Protein AF-A0A0A1P7A8-F1 (afdb_monomer)

Organism: Rhizopus microsporus (NCBI:txid58291)

pLDDT: mean 71.18, std 18.71, range [35.44, 96.12]

Structure (mmCIF, N/CA/C/O backbone):
data_AF-A0A0A1P7A8-F1
#
_entry.id   AF-A0A0A1P7A8-F1
#
loop_
_atom_site.group_PDB
_atom_site.id
_atom_site.type_symbol
_atom_site.label_atom_id
_atom_site.label_alt_id
_atom_site.label_comp_id
_atom_site.label_asym_id
_atom_site.label_entity_id
_atom_site.label_seq_id
_atom_site.pdbx_PDB_ins_code
_atom_site.Cartn_x
_atom_site.Cartn_y
_atom_site.Cartn_z
_atom_site.occupancy
_atom_site.B_iso_or_equiv
_atom_site.auth_seq_id
_atom_site.auth_comp_id
_atom_site.auth_asym_id
_atom_site.auth_atom_id
_atom_site.pdbx_PDB_model_num
ATOM 1 N N . MET A 1 1 ? 46.315 34.589 15.090 1.00 35.44 1 MET A N 1
ATOM 2 C CA . MET A 1 1 ? 47.613 33.893 14.962 1.00 35.44 1 MET A CA 1
ATOM 3 C C . MET A 1 1 ? 47.350 32.475 14.500 1.00 35.44 1 MET A C 1
ATOM 5 O O . MET A 1 1 ? 46.400 31.863 14.969 1.00 35.44 1 MET A O 1
ATOM 9 N N . ALA A 1 2 ? 48.149 32.030 13.535 1.00 41.84 2 ALA A N 1
ATOM 10 C CA . ALA A 1 2 ? 48.139 30.698 12.949 1.00 41.84 2 ALA A CA 1
ATOM 11 C C . ALA A 1 2 ? 48.573 29.611 13.948 1.00 41.84 2 ALA A C 1
ATOM 13 O O . ALA A 1 2 ? 49.284 29.902 14.908 1.00 41.84 2 ALA A O 1
ATOM 14 N N . GLY A 1 3 ? 48.206 28.361 13.664 1.00 35.62 3 GLY A N 1
ATOM 15 C CA . GLY A 1 3 ? 48.696 27.188 14.388 1.00 35.62 3 GLY A CA 1
ATOM 16 C C . GLY A 1 3 ? 48.198 25.886 13.768 1.00 35.62 3 GLY A C 1
ATOM 17 O O . GLY A 1 3 ? 47.098 25.445 14.057 1.00 35.62 3 GLY A O 1
ATOM 18 N N . TYR A 1 4 ? 49.007 25.330 12.874 1.00 39.59 4 TYR A N 1
ATOM 19 C CA . TYR A 1 4 ? 48.771 24.188 11.991 1.00 39.59 4 TYR A CA 1
ATOM 20 C C . TYR A 1 4 ? 48.511 22.818 12.662 1.00 39.59 4 TYR A C 1
ATOM 22 O O . TYR A 1 4 ? 49.085 22.497 13.696 1.00 39.59 4 TYR A O 1
ATOM 30 N N . LEU A 1 5 ? 47.709 22.012 11.945 1.00 47.06 5 LEU A N 1
ATOM 31 C CA . LEU A 1 5 ? 47.769 20.560 11.675 1.00 47.06 5 LEU A CA 1
ATOM 32 C C . LEU A 1 5 ? 48.490 19.618 12.664 1.00 47.06 5 LEU A C 1
ATOM 34 O O . LEU A 1 5 ? 49.709 19.667 12.818 1.00 47.06 5 LEU A O 1
ATOM 38 N N . ARG A 1 6 ? 47.770 18.569 13.096 1.00 38.88 6 ARG A N 1
ATOM 39 C CA . ARG A 1 6 ? 48.334 17.213 13.198 1.00 38.88 6 ARG A CA 1
ATOM 40 C C . ARG A 1 6 ? 47.309 16.136 12.851 1.00 38.88 6 ARG A C 1
ATOM 42 O O . ARG A 1 6 ? 46.220 16.068 13.406 1.00 38.88 6 ARG A O 1
ATOM 49 N N . THR A 1 7 ? 47.725 15.325 11.894 1.00 49.09 7 THR A N 1
ATOM 50 C CA . THR A 1 7 ? 47.132 14.113 11.341 1.00 49.09 7 THR A CA 1
ATOM 51 C C . THR A 1 7 ? 47.161 12.950 12.327 1.00 49.09 7 THR A C 1
ATOM 53 O O . THR A 1 7 ? 48.193 12.718 12.954 1.00 49.09 7 THR A O 1
ATOM 56 N N . THR A 1 8 ? 46.109 12.133 12.326 1.00 43.69 8 THR A N 1
ATOM 57 C CA . THR A 1 8 ? 46.232 10.687 12.557 1.00 43.69 8 THR A CA 1
ATOM 58 C C . THR A 1 8 ? 45.299 9.954 11.601 1.00 43.69 8 THR A C 1
ATOM 60 O O . THR A 1 8 ? 44.089 9.889 11.814 1.00 43.69 8 THR A O 1
ATOM 63 N N . GLU A 1 9 ? 45.887 9.431 10.528 1.00 38.66 9 GLU A N 1
ATOM 64 C CA . GLU A 1 9 ? 45.383 8.252 9.834 1.00 38.66 9 GLU A CA 1
ATOM 65 C C . GLU A 1 9 ? 45.317 7.076 10.814 1.00 38.66 9 GLU A C 1
ATOM 67 O O . GLU A 1 9 ? 46.275 6.833 11.546 1.00 38.66 9 GLU A O 1
ATOM 72 N N . SER A 1 10 ? 44.223 6.316 10.767 1.00 42.94 10 SER A N 1
ATOM 73 C CA . SER A 1 10 ? 44.173 4.936 11.251 1.00 42.94 10 SER A CA 1
ATOM 74 C C . SER A 1 10 ? 43.283 4.138 10.306 1.00 42.94 10 SER A C 1
ATOM 76 O O . SER A 1 10 ? 42.091 4.399 10.160 1.00 42.94 10 SER A O 1
ATOM 78 N N . ALA A 1 11 ? 43.925 3.208 9.612 1.00 43.56 11 ALA A N 1
ATOM 79 C CA . ALA A 1 11 ? 43.414 2.408 8.515 1.00 43.56 11 ALA A CA 1
ATOM 80 C C . ALA A 1 11 ? 42.202 1.536 8.875 1.00 43.56 11 ALA A C 1
ATOM 82 O O . ALA A 1 11 ? 42.174 0.920 9.937 1.00 43.56 11 ALA A O 1
ATOM 83 N N . SER A 1 12 ? 41.291 1.329 7.916 1.00 41.88 12 SER A N 1
ATOM 84 C CA . SER A 1 12 ? 40.668 0.012 7.763 1.00 41.88 12 SER A CA 1
ATOM 85 C C . SER A 1 12 ? 40.044 -0.209 6.385 1.00 41.88 12 SER A C 1
ATOM 87 O O . SER A 1 12 ? 39.335 0.637 5.855 1.00 41.88 12 SER A O 1
ATOM 89 N N . ARG A 1 13 ? 40.276 -1.428 5.884 1.00 40.97 13 ARG A N 1
ATOM 90 C CA . ARG A 1 13 ? 39.661 -2.112 4.736 1.00 40.97 13 ARG A CA 1
ATOM 91 C C . ARG A 1 13 ? 40.018 -1.635 3.328 1.00 40.97 13 ARG A C 1
ATOM 93 O O . ARG A 1 13 ? 39.333 -0.853 2.683 1.00 40.97 13 ARG A O 1
ATOM 100 N N . LYS A 1 14 ? 41.016 -2.343 2.787 1.00 48.72 14 LYS A N 1
ATOM 101 C CA . LYS A 1 14 ? 41.101 -2.706 1.369 1.00 48.72 14 LYS A CA 1
ATOM 102 C C . LYS A 1 14 ? 39.743 -3.246 0.894 1.00 48.72 14 LYS A C 1
ATOM 104 O O . LYS A 1 14 ? 39.390 -4.375 1.228 1.00 48.72 14 LYS A O 1
ATOM 109 N N . HIS A 1 15 ? 39.016 -2.473 0.096 1.00 40.88 15 HIS A N 1
ATOM 110 C CA . HIS A 1 15 ? 38.011 -3.017 -0.808 1.00 40.88 15 HIS A CA 1
ATOM 111 C C . HIS A 1 15 ? 38.597 -2.942 -2.216 1.00 40.88 15 HIS A C 1
ATOM 113 O O . HIS A 1 15 ? 38.757 -1.868 -2.788 1.00 40.88 15 HIS A O 1
ATOM 119 N N . VAL A 1 16 ? 39.014 -4.097 -2.733 1.00 45.66 16 VAL A N 1
ATOM 120 C CA . VAL A 1 16 ? 39.441 -4.244 -4.124 1.00 45.66 16 VAL A CA 1
ATOM 121 C C . VAL A 1 16 ? 38.188 -4.123 -4.977 1.00 45.66 16 VAL A C 1
ATOM 123 O O . VAL A 1 16 ? 37.331 -5.008 -4.955 1.00 45.66 16 VAL A O 1
ATOM 126 N N . ASP A 1 17 ? 38.072 -3.021 -5.706 1.00 46.75 17 ASP A N 1
ATOM 127 C CA . ASP A 1 17 ? 36.999 -2.816 -6.666 1.00 46.75 17 ASP A CA 1
ATOM 128 C C . ASP A 1 17 ? 37.265 -3.686 -7.906 1.00 46.75 17 ASP A C 1
ATOM 130 O O . ASP A 1 17 ? 38.007 -3.334 -8.825 1.00 46.75 17 ASP A O 1
ATOM 134 N N . LYS A 1 18 ? 36.727 -4.909 -7.895 1.00 58.78 18 LYS A N 1
ATOM 135 C CA . LYS A 1 18 ? 36.772 -5.835 -9.033 1.00 58.78 18 LYS A CA 1
ATOM 136 C C . LYS A 1 18 ? 35.726 -5.416 -10.063 1.00 58.78 18 LYS A C 1
ATOM 138 O O . LYS A 1 18 ? 34.687 -6.067 -10.147 1.00 58.78 18 LYS A O 1
ATOM 143 N N . ARG A 1 19 ? 35.966 -4.344 -10.827 1.00 57.81 19 ARG A N 1
ATOM 144 C CA . ARG A 1 19 ? 35.124 -4.005 -11.997 1.00 57.81 19 ARG A CA 1
ATOM 145 C C . ARG A 1 19 ? 35.725 -3.007 -12.996 1.00 57.81 19 ARG A C 1
ATOM 147 O O . ARG A 1 19 ? 34.987 -2.328 -13.701 1.00 57.81 19 ARG A O 1
ATOM 154 N N . ARG A 1 20 ? 37.053 -2.964 -13.146 1.00 46.94 20 ARG A N 1
ATOM 155 C CA . ARG A 1 20 ? 37.689 -2.331 -14.314 1.00 46.94 20 ARG A CA 1
ATOM 156 C C . ARG A 1 20 ? 38.374 -3.409 -15.144 1.00 46.94 20 ARG A C 1
ATOM 158 O O . ARG A 1 20 ? 39.368 -3.979 -14.705 1.00 46.94 20 ARG A O 1
ATOM 165 N N . ALA A 1 21 ? 37.811 -3.727 -16.307 1.00 51.84 21 ALA A N 1
ATOM 166 C CA . ALA A 1 21 ? 38.543 -4.494 -17.306 1.00 51.84 21 ALA A CA 1
ATOM 167 C C . ALA A 1 21 ? 39.817 -3.702 -17.666 1.00 51.84 21 ALA A C 1
ATOM 169 O O . ALA A 1 21 ? 39.714 -2.485 -17.861 1.00 51.84 21 ALA A O 1
ATOM 170 N N . PRO A 1 22 ? 41.006 -4.327 -17.702 1.00 53.19 22 PRO A N 1
ATOM 171 C CA . PRO A 1 22 ? 42.192 -3.653 -18.203 1.00 53.19 22 PRO A CA 1
ATOM 172 C C . PRO A 1 22 ? 41.966 -3.324 -19.683 1.00 53.19 22 PRO A C 1
ATOM 174 O O . PRO A 1 22 ? 41.486 -4.160 -20.451 1.00 53.19 22 PRO A O 1
ATOM 177 N N . MET A 1 23 ? 42.249 -2.076 -20.056 1.00 54.44 23 MET A N 1
ATOM 178 C CA . MET A 1 23 ? 42.265 -1.641 -21.452 1.00 54.44 23 MET A CA 1
ATOM 179 C C . MET A 1 23 ? 43.250 -2.522 -22.234 1.00 54.44 23 MET A C 1
ATOM 181 O O . MET A 1 23 ? 44.321 -2.808 -21.699 1.00 54.44 23 MET A O 1
ATOM 185 N N . PRO A 1 24 ? 42.935 -2.955 -23.467 1.00 55.56 24 PRO A N 1
ATOM 186 C CA . PRO A 1 24 ? 43.919 -3.617 -24.309 1.00 55.56 24 PRO A CA 1
ATOM 187 C C . PRO A 1 24 ? 45.063 -2.644 -24.589 1.00 55.56 24 PRO A C 1
ATOM 189 O O . PRO A 1 24 ? 44.820 -1.534 -25.070 1.00 55.56 24 PRO A O 1
ATOM 192 N N . ASP A 1 25 ? 46.289 -3.060 -24.282 1.00 54.47 25 ASP A N 1
ATOM 193 C CA . ASP A 1 25 ? 47.486 -2.324 -24.664 1.00 54.47 25 ASP A CA 1
ATOM 194 C C . ASP A 1 25 ? 47.495 -2.126 -26.186 1.00 54.47 25 ASP A C 1
ATOM 196 O O . ASP A 1 25 ? 47.313 -3.062 -26.971 1.00 54.47 25 ASP A O 1
ATOM 200 N N . HIS A 1 26 ? 47.676 -0.874 -26.596 1.00 50.03 26 HIS A N 1
ATOM 201 C CA . HIS A 1 26 ? 47.884 -0.491 -27.985 1.00 50.03 26 HIS A CA 1
ATOM 202 C C . HIS A 1 26 ? 49.178 -1.174 -28.461 1.00 50.03 26 HIS A C 1
ATOM 204 O O . HIS A 1 26 ? 50.211 -0.976 -27.818 1.00 50.03 26 HIS A O 1
ATOM 210 N N . PRO A 1 27 ? 49.193 -1.972 -29.546 1.00 53.25 27 PRO A N 1
ATOM 211 C CA . PRO A 1 27 ? 50.455 -2.499 -30.036 1.00 53.25 27 PRO A CA 1
ATOM 212 C C . PRO A 1 27 ? 51.295 -1.335 -30.565 1.00 53.25 27 PRO A C 1
ATOM 214 O O . PRO A 1 27 ? 50.918 -0.670 -31.532 1.00 53.25 27 PRO A O 1
ATOM 217 N N . GLU A 1 28 ? 52.411 -1.088 -29.881 1.00 42.88 28 GLU A N 1
ATOM 218 C CA . GLU A 1 28 ? 53.464 -0.163 -30.279 1.00 42.88 28 GLU A CA 1
ATOM 219 C C . GLU A 1 28 ? 53.926 -0.452 -31.714 1.00 42.88 28 GLU A C 1
ATOM 221 O O . GLU A 1 28 ? 54.140 -1.603 -32.115 1.00 42.88 28 GLU A O 1
ATOM 226 N N . GLU A 1 29 ? 54.105 0.620 -32.484 1.00 45.00 29 GLU A N 1
ATOM 227 C CA . GLU A 1 29 ? 54.673 0.611 -33.826 1.00 45.00 29 GLU A CA 1
ATOM 228 C C . GLU A 1 29 ? 56.057 -0.058 -33.831 1.00 45.00 29 GLU A C 1
ATOM 230 O O . GLU A 1 29 ? 57.083 0.546 -33.501 1.00 45.00 29 GLU A O 1
ATOM 235 N N . LYS A 1 30 ? 56.129 -1.316 -34.275 1.00 45.66 30 LYS A N 1
ATOM 236 C CA . LYS A 1 30 ? 57.409 -1.931 -34.634 1.00 45.66 30 LYS A CA 1
ATOM 237 C C . LYS A 1 30 ? 57.913 -1.316 -35.938 1.00 45.66 30 LYS A C 1
ATOM 239 O O . LYS A 1 30 ? 57.592 -1.778 -37.029 1.00 45.66 30 LYS A O 1
ATOM 244 N N . ARG A 1 31 ? 58.757 -0.289 -35.806 1.00 50.47 31 ARG A N 1
ATOM 245 C CA . ARG A 1 31 ? 59.641 0.217 -36.867 1.00 50.47 31 ARG A CA 1
ATOM 246 C C . ARG A 1 31 ? 60.507 -0.922 -37.416 1.00 50.47 31 ARG A C 1
ATOM 248 O O . ARG A 1 31 ? 61.502 -1.305 -36.800 1.00 50.47 31 ARG A O 1
ATOM 255 N N . LEU A 1 32 ? 60.163 -1.435 -38.595 1.00 43.00 32 LEU A N 1
ATOM 256 C CA . LEU A 1 32 ? 61.066 -2.264 -39.390 1.00 43.00 32 LEU A CA 1
ATOM 257 C C . LEU A 1 32 ? 62.048 -1.352 -40.133 1.00 43.00 32 LEU A C 1
ATOM 259 O O . LEU A 1 32 ? 61.685 -0.613 -41.043 1.00 43.00 32 LEU A O 1
ATOM 263 N N . LYS A 1 33 ? 63.309 -1.396 -39.692 1.00 46.16 33 LYS A N 1
ATOM 264 C CA . LYS A 1 33 ? 64.462 -0.780 -40.352 1.00 46.16 33 LYS A CA 1
ATOM 265 C C . LYS A 1 33 ? 64.691 -1.461 -41.705 1.00 46.16 33 LYS A C 1
ATOM 267 O O . LYS A 1 33 ? 65.092 -2.622 -41.735 1.00 46.16 33 LYS A O 1
ATOM 272 N N . THR A 1 34 ? 64.512 -0.746 -42.808 1.00 41.62 34 THR A N 1
ATOM 273 C CA . THR A 1 34 ? 65.023 -1.167 -44.118 1.00 41.62 34 THR A CA 1
ATOM 274 C C . THR A 1 34 ? 66.454 -0.658 -44.281 1.00 41.62 34 THR A C 1
ATOM 276 O O . THR A 1 34 ? 66.699 0.541 -44.377 1.00 41.62 34 THR A O 1
ATOM 279 N N . SER A 1 35 ? 67.406 -1.590 -44.247 1.00 38.56 35 SER A N 1
ATOM 280 C CA . SER A 1 35 ? 68.823 -1.379 -44.551 1.00 38.56 35 SER A CA 1
ATOM 281 C C . SER A 1 35 ? 69.019 -1.295 -46.069 1.00 38.56 35 SER A C 1
ATOM 283 O O . SER A 1 35 ? 68.505 -2.126 -46.814 1.00 38.56 35 SER A O 1
ATOM 285 N N . HIS A 1 36 ? 69.760 -0.274 -46.506 1.00 42.88 36 HIS A N 1
ATOM 286 C CA . HIS A 1 36 ? 70.175 -0.049 -47.889 1.00 42.88 36 HIS A CA 1
ATOM 287 C C . HIS A 1 36 ? 70.984 -1.222 -48.456 1.00 42.88 36 HIS A C 1
ATOM 289 O O . HIS A 1 36 ? 71.957 -1.663 -47.844 1.00 42.88 36 HIS A O 1
ATOM 295 N N . ARG A 1 37 ? 70.665 -1.630 -49.688 1.00 38.38 37 ARG A N 1
ATOM 296 C CA . ARG A 1 37 ? 71.639 -2.239 -50.595 1.00 38.38 37 ARG A CA 1
ATOM 297 C C . ARG A 1 37 ? 71.497 -1.600 -51.968 1.00 38.38 37 ARG A C 1
ATOM 299 O O . ARG A 1 37 ? 70.520 -1.827 -52.674 1.00 38.38 37 ARG A O 1
ATOM 306 N N . GLU A 1 38 ? 72.473 -0.764 -52.294 1.00 45.78 38 GLU A N 1
ATOM 307 C CA . GLU A 1 38 ? 72.684 -0.214 -53.625 1.00 45.78 38 GLU A CA 1
ATOM 308 C C . GLU A 1 38 ? 73.003 -1.352 -54.602 1.00 45.78 38 GLU A C 1
ATOM 310 O O . GLU A 1 38 ? 73.874 -2.188 -54.356 1.00 45.78 38 GLU A O 1
ATOM 315 N N . GLY A 1 39 ? 72.271 -1.380 -55.710 1.00 36.72 39 GLY A N 1
ATOM 316 C CA . GLY A 1 39 ? 72.503 -2.245 -56.857 1.00 36.72 39 GLY A CA 1
ATOM 317 C C . GLY A 1 39 ? 72.123 -1.466 -58.107 1.00 36.72 39 GLY A C 1
ATOM 318 O O . GLY A 1 39 ? 70.958 -1.414 -58.483 1.00 36.72 39 GLY A O 1
ATOM 319 N N . SER A 1 40 ? 73.115 -0.795 -58.684 1.00 47.47 40 SER A N 1
ATOM 320 C CA . SER A 1 40 ? 73.023 -0.000 -59.908 1.00 47.47 40 SER A CA 1
ATOM 321 C C . SER A 1 40 ? 72.825 -0.893 -61.134 1.00 47.47 40 SER A C 1
ATOM 323 O O . SER A 1 40 ? 73.681 -1.732 -61.405 1.00 47.47 40 SER A O 1
ATOM 325 N N . ILE A 1 41 ? 71.749 -0.670 -61.899 1.00 41.00 41 ILE A N 1
ATOM 326 C CA . ILE A 1 41 ? 71.709 -0.913 -63.350 1.00 41.00 41 ILE A CA 1
ATOM 327 C C . ILE A 1 41 ? 70.884 0.213 -63.988 1.00 41.00 41 ILE A C 1
ATOM 329 O O . ILE A 1 41 ? 69.663 0.270 -63.866 1.00 41.00 41 ILE A O 1
ATOM 333 N N . LEU A 1 42 ? 71.571 1.130 -64.664 1.00 48.81 42 LEU A N 1
ATOM 334 C CA . LEU A 1 42 ? 70.970 2.087 -65.588 1.00 48.81 42 LEU A CA 1
ATOM 335 C C . LEU A 1 42 ? 70.630 1.358 -66.897 1.00 48.81 42 LEU A C 1
ATOM 337 O O . LEU A 1 42 ? 71.550 0.843 -67.523 1.00 48.81 42 LEU A O 1
ATOM 341 N N . SER A 1 43 ? 69.364 1.360 -67.339 1.00 36.31 43 SER A N 1
ATOM 342 C CA . SER A 1 43 ? 69.004 1.744 -68.720 1.00 36.31 43 SER A CA 1
ATOM 343 C C . SER A 1 43 ? 67.485 1.775 -68.971 1.00 36.31 43 SER A C 1
ATOM 345 O O . SER A 1 43 ? 66.801 0.770 -68.825 1.00 36.31 43 SER A O 1
ATOM 347 N N . ALA A 1 44 ? 67.016 2.953 -69.397 1.00 43.72 44 ALA A N 1
ATOM 348 C CA . ALA A 1 44 ? 65.886 3.255 -70.285 1.00 43.72 44 ALA A CA 1
ATOM 349 C C . ALA A 1 44 ? 64.540 2.506 -70.128 1.00 43.72 44 ALA A C 1
ATOM 351 O O . ALA A 1 44 ? 64.376 1.391 -70.608 1.00 43.72 44 ALA A O 1
ATOM 352 N N . THR A 1 45 ? 63.511 3.216 -69.642 1.00 37.38 45 THR A N 1
ATOM 353 C CA . THR A 1 45 ? 62.330 3.644 -70.437 1.00 37.38 45 THR A CA 1
ATOM 354 C C . THR A 1 45 ? 61.514 4.646 -69.607 1.00 37.38 45 THR A C 1
ATOM 356 O O . THR A 1 45 ? 60.745 4.277 -68.727 1.00 37.38 45 THR A O 1
ATOM 359 N N . THR A 1 46 ? 61.664 5.941 -69.875 1.00 50.84 46 THR A N 1
ATOM 360 C CA . THR A 1 46 ? 60.791 7.002 -69.350 1.00 50.84 46 THR A CA 1
ATOM 361 C C . THR A 1 46 ? 59.517 7.089 -70.184 1.00 50.84 46 THR A C 1
ATOM 363 O O . THR A 1 46 ? 59.398 7.979 -71.018 1.00 50.84 46 THR A O 1
ATOM 366 N N . LYS A 1 47 ? 58.554 6.182 -69.978 1.00 49.56 47 LYS A N 1
ATOM 367 C CA . LYS A 1 47 ? 57.141 6.395 -70.348 1.00 49.56 47 LYS A CA 1
ATOM 368 C C . LYS A 1 47 ? 56.240 5.631 -69.371 1.00 49.56 47 LYS A C 1
ATOM 370 O O . LYS A 1 47 ? 56.364 4.421 -69.264 1.00 49.56 47 LYS A O 1
ATOM 375 N N . SER A 1 48 ? 55.317 6.353 -68.727 1.00 49.97 48 SER A N 1
ATOM 376 C CA . SER A 1 48 ? 54.242 5.859 -67.840 1.00 49.97 48 SER A CA 1
ATOM 377 C C . SER A 1 48 ? 54.540 5.717 -66.334 1.00 49.97 48 SER A C 1
ATOM 379 O O . SER A 1 48 ? 54.269 4.673 -65.754 1.00 49.97 48 SER A O 1
ATOM 381 N N . SER A 1 49 ? 55.017 6.776 -65.665 1.00 48.50 49 SER A N 1
ATOM 382 C CA . SER A 1 49 ? 54.896 6.876 -64.188 1.00 48.50 49 SER A CA 1
ATOM 383 C C . SER A 1 49 ? 53.633 7.642 -63.760 1.00 48.50 49 SER A C 1
ATOM 385 O O . SER A 1 49 ? 52.959 7.237 -62.824 1.00 48.50 49 SER A O 1
ATOM 387 N N . ALA A 1 50 ? 53.216 8.665 -64.513 1.00 50.00 50 ALA A N 1
ATOM 388 C CA . ALA A 1 50 ? 52.070 9.498 -64.136 1.00 50.00 50 ALA A CA 1
ATOM 389 C C . ALA A 1 50 ? 50.699 8.785 -64.172 1.00 50.00 50 ALA A C 1
ATOM 391 O O . ALA A 1 50 ? 49.762 9.263 -63.545 1.00 50.00 50 ALA A O 1
ATOM 392 N N . VAL A 1 51 ? 50.558 7.673 -64.907 1.00 51.06 51 VAL A N 1
ATOM 393 C CA . VAL A 1 51 ? 49.285 6.928 -65.006 1.00 51.06 51 VAL A CA 1
ATOM 394 C C . VAL A 1 51 ? 49.120 5.959 -63.830 1.00 51.06 51 VAL A C 1
ATOM 396 O O . VAL A 1 51 ? 48.050 5.915 -63.235 1.00 51.06 51 VAL A O 1
ATOM 399 N N . ALA A 1 52 ? 50.193 5.266 -63.433 1.00 51.06 52 ALA A N 1
ATOM 400 C CA . ALA A 1 52 ? 50.179 4.346 -62.293 1.00 51.06 52 ALA A CA 1
ATOM 401 C C . ALA A 1 52 ? 49.969 5.085 -60.957 1.00 51.06 52 ALA A C 1
ATOM 403 O O . ALA A 1 52 ? 49.145 4.666 -60.149 1.00 51.06 52 ALA A O 1
ATOM 404 N N . ASP A 1 53 ? 50.617 6.243 -60.772 1.00 53.62 53 ASP A N 1
ATOM 405 C CA . ASP A 1 53 ? 50.435 7.081 -59.575 1.00 53.62 53 ASP A CA 1
ATOM 406 C C . ASP A 1 53 ? 49.001 7.651 -59.471 1.00 53.62 53 ASP A C 1
ATOM 408 O O . ASP A 1 53 ? 48.470 7.859 -58.376 1.00 53.62 53 ASP A O 1
ATOM 412 N N . HIS A 1 54 ? 48.339 7.891 -60.610 1.00 57.34 54 HIS A N 1
ATOM 413 C CA . HIS A 1 54 ? 46.968 8.407 -60.659 1.00 57.34 54 HIS A CA 1
ATOM 414 C C . HIS A 1 54 ? 45.919 7.306 -60.425 1.00 57.34 54 HIS A C 1
ATOM 416 O O . HIS A 1 54 ? 44.889 7.565 -59.794 1.00 57.34 54 HIS A O 1
ATOM 422 N N . GLU A 1 55 ? 46.168 6.081 -60.895 1.00 56.88 55 GLU A N 1
ATOM 423 C CA . GLU A 1 55 ? 45.333 4.907 -60.611 1.00 56.88 55 GLU A CA 1
ATOM 424 C C . GLU A 1 55 ? 45.415 4.513 -59.128 1.00 56.88 55 GLU A C 1
ATOM 426 O O . GLU A 1 55 ? 44.372 4.370 -58.487 1.00 56.88 55 GLU A O 1
ATOM 431 N N . ASP A 1 56 ? 46.615 4.474 -58.540 1.00 61.94 56 ASP A N 1
ATOM 432 C CA . ASP A 1 56 ? 46.807 4.190 -57.109 1.00 61.94 56 ASP A CA 1
ATOM 433 C C . ASP A 1 56 ? 46.186 5.269 -56.208 1.00 61.94 56 ASP A C 1
ATOM 435 O O . ASP A 1 56 ? 45.543 4.948 -55.206 1.00 61.94 56 ASP A O 1
ATOM 439 N N . SER A 1 57 ? 46.289 6.549 -56.583 1.00 65.25 57 SER A N 1
ATOM 440 C CA . SER A 1 57 ? 45.615 7.657 -55.885 1.00 65.25 57 SER A CA 1
ATOM 441 C C . SER A 1 57 ? 44.084 7.531 -55.936 1.00 65.25 57 SER A C 1
ATOM 443 O O . SER A 1 57 ? 43.392 7.742 -54.936 1.00 65.25 57 SER A O 1
ATOM 445 N N . THR A 1 58 ? 43.536 7.101 -57.077 1.00 71.06 58 THR A N 1
ATOM 446 C CA . THR A 1 58 ? 42.088 6.895 -57.247 1.00 71.06 58 THR A CA 1
ATOM 447 C C . THR A 1 58 ? 41.594 5.693 -56.436 1.00 71.06 58 THR A C 1
ATOM 449 O O . THR A 1 58 ? 40.535 5.762 -55.807 1.00 71.06 58 THR A O 1
ATOM 452 N N . ILE A 1 59 ? 42.377 4.611 -56.381 1.00 74.94 59 ILE A N 1
ATOM 453 C CA . ILE A 1 59 ? 42.087 3.427 -55.561 1.00 74.94 59 ILE A CA 1
ATOM 454 C C . ILE A 1 59 ? 42.145 3.780 -54.070 1.00 74.94 59 ILE A C 1
ATOM 456 O O . ILE A 1 59 ? 41.234 3.426 -53.320 1.00 74.94 59 ILE A O 1
ATOM 460 N N . GLN A 1 60 ? 43.157 4.530 -53.628 1.00 76.25 60 GLN A N 1
ATOM 461 C CA . GLN A 1 60 ? 43.263 4.992 -52.240 1.00 76.25 60 GLN A CA 1
ATOM 462 C C . GLN A 1 60 ? 42.094 5.902 -51.843 1.00 76.25 60 GLN A C 1
ATOM 464 O O . GLN A 1 60 ? 41.539 5.741 -50.753 1.00 76.25 60 GLN A O 1
ATOM 469 N N . LEU A 1 61 ? 41.662 6.804 -52.729 1.00 80.56 61 LEU A N 1
ATOM 470 C CA . LEU A 1 61 ? 40.495 7.655 -52.498 1.00 80.56 61 LEU A CA 1
ATOM 471 C C . LEU A 1 61 ? 39.196 6.838 -52.408 1.00 80.56 61 LEU A C 1
ATOM 473 O O . LEU A 1 61 ? 38.374 7.083 -51.523 1.00 80.56 61 LEU A O 1
ATOM 477 N N . GLY A 1 62 ? 39.029 5.833 -53.272 1.00 82.56 62 GLY A N 1
ATOM 478 C CA . GLY A 1 62 ? 37.902 4.899 -53.222 1.00 82.56 62 GLY A CA 1
ATOM 479 C C . GLY A 1 62 ? 37.861 4.097 -51.918 1.00 82.56 62 GLY A C 1
ATOM 480 O O . GLY A 1 62 ? 36.812 4.000 -51.280 1.00 82.56 62 GLY A O 1
ATOM 481 N N . CYS A 1 63 ? 39.013 3.597 -51.467 1.00 85.25 63 CYS A N 1
ATOM 482 C CA . CYS A 1 63 ? 39.151 2.921 -50.178 1.00 85.25 63 CYS A CA 1
ATOM 483 C C . CYS A 1 63 ? 38.800 3.851 -49.008 1.00 85.25 63 CYS A C 1
ATOM 485 O O . CYS A 1 63 ? 38.043 3.459 -48.119 1.00 85.25 63 CYS A O 1
ATOM 487 N N . LEU A 1 64 ? 39.284 5.097 -49.017 1.00 87.50 64 LEU A N 1
ATOM 488 C CA . LEU A 1 64 ? 38.981 6.082 -47.975 1.00 87.50 64 LEU A CA 1
ATOM 489 C C . LEU A 1 64 ? 37.481 6.408 -47.917 1.00 87.50 64 LEU A C 1
ATOM 491 O O . LEU A 1 64 ? 36.897 6.479 -46.833 1.00 87.50 64 LEU A O 1
ATOM 495 N N . TYR A 1 65 ? 36.839 6.551 -49.076 1.00 88.19 65 TYR A N 1
ATOM 496 C CA . TYR A 1 65 ? 35.400 6.781 -49.161 1.00 88.19 65 TYR A CA 1
ATOM 497 C C . TYR A 1 65 ? 34.588 5.580 -48.650 1.00 88.19 65 TYR A C 1
ATOM 499 O O . TYR A 1 65 ? 33.621 5.758 -47.906 1.00 88.19 65 TYR A O 1
ATOM 507 N N . ALA A 1 66 ? 35.009 4.352 -48.963 1.00 89.19 66 ALA A N 1
ATOM 508 C CA . ALA A 1 66 ? 34.384 3.143 -48.430 1.00 89.19 66 ALA A CA 1
ATOM 509 C C . ALA A 1 66 ? 34.490 3.067 -46.896 1.00 89.19 66 ALA A C 1
ATOM 511 O O . ALA A 1 66 ? 33.489 2.791 -46.230 1.00 89.19 66 ALA A O 1
ATOM 512 N N . TYR A 1 67 ? 35.656 3.387 -46.319 1.00 91.31 67 TYR A N 1
ATOM 513 C CA . TYR A 1 67 ? 35.824 3.474 -44.863 1.00 91.31 67 TYR A CA 1
ATOM 514 C C . TYR A 1 67 ? 34.911 4.532 -44.236 1.00 91.31 67 TYR A C 1
ATOM 516 O O . TYR A 1 67 ? 34.296 4.284 -43.198 1.00 91.31 67 TYR A O 1
ATOM 524 N N . TYR A 1 68 ? 34.767 5.693 -44.878 1.00 90.06 68 TYR A N 1
ATOM 525 C CA . TYR A 1 68 ? 33.858 6.738 -44.416 1.00 90.06 68 TYR A CA 1
ATOM 526 C C . TYR A 1 68 ? 32.393 6.275 -44.402 1.00 90.06 68 TYR A C 1
ATOM 528 O O . TYR A 1 68 ? 31.682 6.500 -43.419 1.00 90.06 68 TYR A O 1
ATOM 536 N N . LEU A 1 69 ? 31.938 5.591 -45.456 1.00 92.69 69 LEU A N 1
ATOM 537 C CA . LEU A 1 69 ? 30.580 5.045 -45.518 1.00 92.69 69 LEU A CA 1
ATOM 538 C C . LEU A 1 69 ? 30.346 3.960 -44.458 1.00 92.69 69 LEU A C 1
ATOM 540 O O . LEU A 1 69 ? 29.306 3.966 -43.798 1.00 92.69 69 LEU A O 1
ATOM 544 N N . GLN A 1 70 ? 31.319 3.074 -44.236 1.00 92.94 70 GLN A N 1
ATOM 545 C CA . GLN A 1 70 ? 31.252 2.076 -43.163 1.00 92.94 70 GLN A CA 1
ATOM 546 C C . GLN A 1 70 ? 31.165 2.734 -41.781 1.00 92.94 70 GLN A C 1
ATOM 548 O O . GLN A 1 70 ? 30.343 2.332 -40.956 1.00 92.94 70 GLN A O 1
ATOM 553 N N . TYR A 1 71 ? 31.953 3.784 -41.540 1.00 91.81 71 TYR A N 1
ATOM 554 C CA . TYR A 1 71 ? 31.897 4.558 -40.301 1.00 91.81 71 TYR A CA 1
ATOM 555 C C . TYR A 1 71 ? 30.531 5.232 -40.103 1.00 91.81 71 TYR A C 1
ATOM 557 O O . TYR A 1 71 ? 29.948 5.151 -39.021 1.00 91.81 71 TYR A O 1
ATOM 565 N N . LYS A 1 72 ? 29.964 5.836 -41.155 1.00 93.44 72 LYS A N 1
ATOM 566 C CA . LYS A 1 72 ? 28.615 6.423 -41.114 1.00 93.44 72 LYS A CA 1
ATOM 567 C C . LYS A 1 72 ? 27.538 5.387 -40.802 1.00 93.44 72 LYS A C 1
ATOM 569 O O . LYS A 1 72 ? 26.669 5.653 -39.973 1.00 93.44 72 LYS A O 1
ATOM 574 N N . GLN A 1 73 ? 27.619 4.203 -41.406 1.00 91.88 73 GLN A N 1
ATOM 575 C CA . GLN A 1 73 ? 26.690 3.113 -41.120 1.00 91.88 73 GLN A CA 1
ATOM 576 C C . GLN A 1 73 ? 26.812 2.627 -39.670 1.00 91.88 73 GLN A C 1
ATOM 578 O O . GLN A 1 73 ? 25.803 2.331 -39.027 1.00 91.88 73 GLN A O 1
ATOM 583 N N . LEU A 1 74 ? 28.035 2.560 -39.137 1.00 94.38 74 LEU A N 1
ATOM 584 C CA . LEU A 1 74 ? 28.273 2.181 -37.748 1.00 94.38 74 LEU A CA 1
ATOM 585 C C . LEU A 1 74 ? 27.645 3.186 -36.777 1.00 94.38 74 LEU A C 1
ATOM 587 O O . LEU A 1 74 ? 26.952 2.764 -35.854 1.00 94.38 74 LEU A O 1
ATOM 591 N N . LEU A 1 75 ? 27.836 4.489 -37.008 1.00 93.00 75 LEU A N 1
ATOM 592 C CA . LEU A 1 75 ? 27.218 5.541 -36.195 1.00 93.00 75 LEU A CA 1
ATOM 593 C C . LEU A 1 75 ? 25.691 5.427 -36.194 1.00 93.00 75 LEU A C 1
ATOM 595 O O . LEU A 1 75 ? 25.085 5.356 -35.130 1.00 93.00 75 LEU A O 1
ATOM 599 N N . TYR A 1 76 ? 25.080 5.284 -37.372 1.00 92.06 76 TYR A N 1
ATOM 600 C CA . TYR A 1 76 ? 23.630 5.124 -37.491 1.00 92.06 76 TYR A CA 1
ATOM 601 C C . TYR A 1 76 ? 23.105 3.896 -36.726 1.00 92.06 76 TYR A C 1
ATOM 603 O O . TYR A 1 76 ? 22.071 3.941 -36.054 1.00 92.06 76 TYR A O 1
ATOM 611 N N . ASN A 1 77 ? 23.835 2.781 -36.787 1.00 93.00 77 ASN A N 1
ATOM 612 C CA . ASN A 1 77 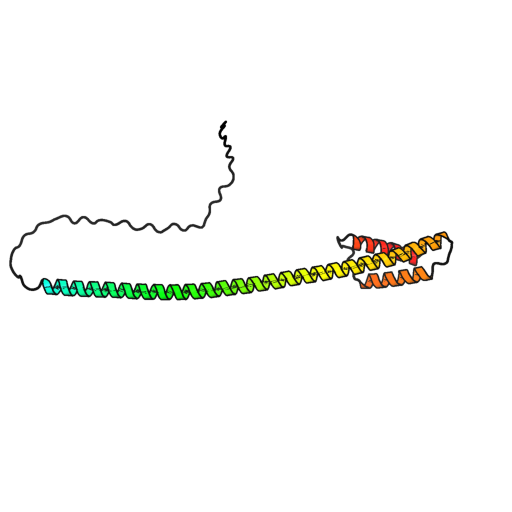? 23.479 1.571 -36.053 1.00 93.00 77 ASN A CA 1
ATOM 613 C C . ASN A 1 77 ? 23.617 1.750 -34.533 1.00 93.00 77 ASN A C 1
ATOM 615 O O . 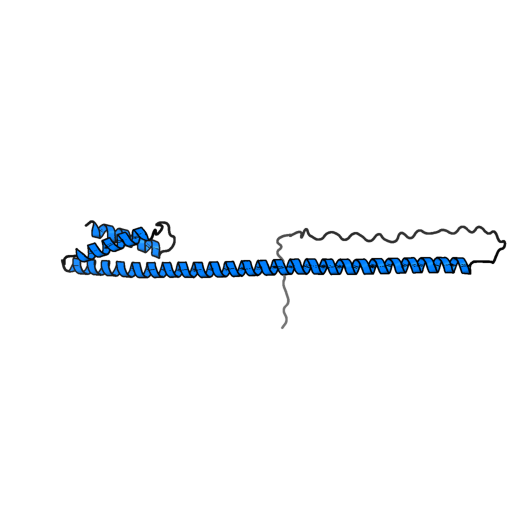ASN A 1 77 ? 22.805 1.200 -33.784 1.00 93.00 77 ASN A O 1
ATOM 619 N N . MET A 1 78 ? 24.624 2.497 -34.072 1.00 92.44 78 MET A N 1
ATOM 620 C CA . MET A 1 78 ? 24.813 2.799 -32.652 1.00 92.44 78 MET A 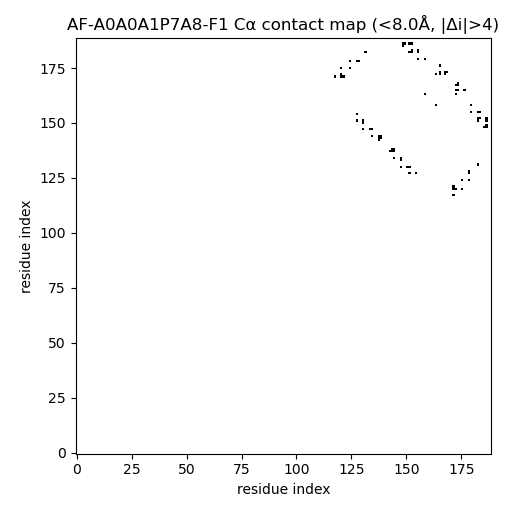CA 1
ATOM 621 C C . MET A 1 78 ? 23.717 3.721 -32.121 1.00 92.44 78 MET A C 1
ATOM 623 O O . MET A 1 78 ? 23.145 3.409 -31.079 1.00 92.44 78 MET A O 1
ATOM 627 N N . ASP A 1 79 ? 23.347 4.766 -32.861 1.00 91.75 79 ASP A N 1
ATOM 628 C CA . ASP A 1 79 ? 22.267 5.683 -32.478 1.00 91.75 79 ASP A CA 1
ATOM 629 C C . ASP A 1 79 ? 20.929 4.945 -32.345 1.00 91.75 79 ASP A C 1
ATOM 631 O O . ASP A 1 79 ? 20.222 5.080 -31.345 1.00 91.75 79 ASP A O 1
ATOM 635 N N . ASN A 1 80 ? 20.617 4.061 -33.297 1.00 92.19 80 ASN A N 1
ATOM 636 C CA . ASN A 1 80 ? 19.420 3.223 -33.231 1.00 92.19 80 ASN A CA 1
ATOM 637 C C . ASN A 1 80 ? 19.424 2.268 -32.031 1.00 92.19 80 ASN A C 1
ATOM 639 O O . ASN A 1 80 ? 18.380 2.019 -31.423 1.00 92.19 80 ASN A O 1
ATOM 643 N N . ARG A 1 81 ? 20.583 1.697 -31.683 1.00 90.94 81 ARG A N 1
ATOM 644 C CA . ARG A 1 81 ? 20.710 0.843 -30.493 1.00 90.94 81 ARG A CA 1
ATOM 645 C C . ARG A 1 81 ? 20.549 1.657 -29.217 1.00 90.94 81 ARG A C 1
ATOM 647 O O . ARG A 1 81 ? 19.828 1.218 -28.325 1.00 90.94 81 ARG A O 1
ATOM 654 N N . PHE A 1 82 ? 21.161 2.833 -29.149 1.00 93.56 82 PHE A N 1
ATOM 655 C CA . PHE A 1 82 ? 21.056 3.727 -28.004 1.00 93.56 82 PHE A CA 1
ATOM 656 C C . PHE A 1 82 ? 19.608 4.165 -27.768 1.00 93.56 82 PHE A C 1
ATOM 658 O O . PHE A 1 82 ? 19.111 4.035 -26.654 1.00 93.56 82 PHE A O 1
ATOM 665 N N . ALA A 1 83 ? 18.889 4.558 -28.823 1.00 93.62 83 ALA A N 1
ATOM 666 C CA . ALA A 1 83 ? 17.477 4.921 -28.737 1.00 93.62 83 ALA A CA 1
ATOM 667 C C . ALA A 1 83 ? 16.607 3.772 -28.194 1.00 93.62 83 ALA A C 1
ATOM 669 O O . ALA A 1 83 ? 15.753 3.989 -27.335 1.00 93.62 83 ALA A O 1
ATOM 670 N N . LYS A 1 84 ? 16.851 2.530 -28.637 1.00 94.56 84 LYS A N 1
ATOM 671 C CA . LYS A 1 84 ? 16.136 1.348 -28.124 1.00 94.56 84 LYS A CA 1
ATOM 672 C C . LYS A 1 84 ? 16.428 1.092 -26.648 1.00 94.56 84 LYS A C 1
ATOM 674 O O . LYS A 1 84 ? 15.501 0.852 -25.881 1.00 94.56 84 LYS A O 1
ATOM 679 N N . VAL A 1 85 ? 17.696 1.164 -26.244 1.00 94.00 85 VAL A N 1
ATOM 680 C CA . VAL A 1 85 ? 18.087 1.000 -24.834 1.00 94.00 85 VAL A CA 1
ATOM 681 C C . VAL A 1 85 ? 17.461 2.097 -23.975 1.00 94.00 85 VAL A C 1
ATOM 683 O O . VAL A 1 85 ? 16.925 1.803 -22.911 1.00 94.00 85 VAL A O 1
ATOM 686 N N . GLN A 1 86 ? 17.446 3.341 -24.455 1.00 95.25 86 GLN A N 1
ATOM 687 C CA . GLN A 1 86 ? 16.820 4.459 -23.756 1.00 95.25 86 GLN A CA 1
ATOM 688 C C . GLN A 1 86 ? 15.307 4.258 -23.587 1.00 95.25 86 GLN A C 1
ATOM 690 O O . GLN A 1 86 ? 14.776 4.525 -22.512 1.00 95.25 86 GLN A O 1
ATOM 695 N N . GLN A 1 87 ? 14.611 3.752 -24.610 1.00 94.81 87 GLN A N 1
ATOM 696 C CA . GLN A 1 87 ? 13.185 3.422 -24.510 1.00 94.81 87 GLN A CA 1
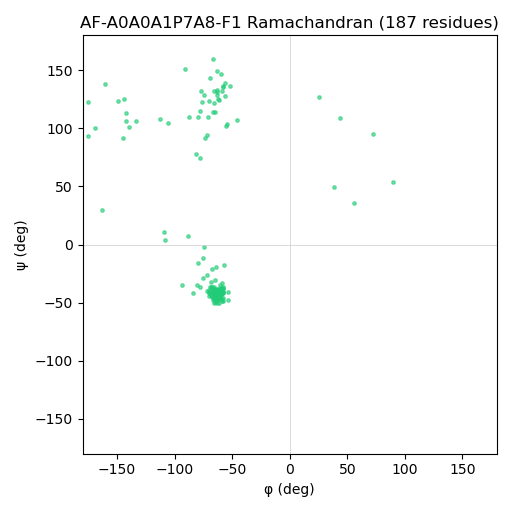ATOM 697 C C . GLN A 1 87 ? 12.912 2.306 -23.498 1.00 94.81 87 GLN A C 1
ATOM 699 O O . GLN A 1 87 ? 11.971 2.420 -22.714 1.00 94.81 87 GLN A O 1
ATOM 704 N N . ILE A 1 88 ? 13.734 1.251 -23.486 1.00 95.00 88 ILE A N 1
ATOM 705 C CA . ILE A 1 88 ? 13.606 0.154 -22.516 1.00 95.00 88 ILE A CA 1
ATOM 706 C C . ILE A 1 88 ? 13.824 0.680 -21.098 1.00 95.00 88 ILE A C 1
ATOM 708 O O . ILE A 1 88 ? 12.966 0.478 -20.246 1.00 95.00 88 ILE A O 1
ATOM 712 N N . ALA A 1 89 ? 14.908 1.425 -20.868 1.00 92.88 89 ALA A N 1
ATOM 713 C CA . ALA A 1 89 ? 15.209 2.003 -19.563 1.00 92.88 89 ALA A CA 1
ATOM 714 C C . ALA A 1 89 ? 14.092 2.942 -19.082 1.00 92.88 89 ALA A C 1
ATOM 716 O O . ALA A 1 89 ? 13.703 2.896 -17.918 1.00 92.88 89 ALA A O 1
ATOM 717 N N . LYS A 1 90 ? 13.524 3.757 -19.982 1.00 96.12 90 LYS A N 1
ATOM 718 C CA . LYS A 1 90 ? 12.383 4.621 -19.657 1.00 96.12 90 LYS A CA 1
ATOM 719 C C . LYS A 1 90 ? 11.167 3.800 -19.221 1.00 96.12 90 LYS A C 1
ATOM 721 O O . LYS A 1 90 ? 10.579 4.100 -18.189 1.00 96.12 90 LYS A O 1
ATOM 726 N N . LYS A 1 91 ? 10.833 2.741 -19.962 1.00 95.81 91 LYS A N 1
ATOM 727 C CA . LYS A 1 91 ? 9.709 1.856 -19.635 1.00 95.81 91 LYS A CA 1
ATOM 728 C C . LYS A 1 91 ? 9.922 1.113 -18.312 1.00 95.81 91 LYS A C 1
ATOM 730 O O . LYS A 1 91 ? 8.987 0.967 -17.535 1.00 95.81 91 LYS A O 1
ATOM 735 N N . GLU A 1 92 ? 11.137 0.639 -18.046 1.00 93.56 92 GLU A N 1
ATOM 736 C CA . GLU A 1 92 ? 11.482 -0.014 -16.777 1.00 93.56 92 GLU A CA 1
ATOM 737 C C . GLU A 1 92 ? 11.351 0.942 -15.589 1.00 93.56 92 GLU A C 1
ATOM 739 O O . GLU A 1 92 ? 10.807 0.554 -14.555 1.00 93.56 92 GLU A O 1
ATOM 744 N N . LEU A 1 93 ? 11.774 2.199 -15.748 1.00 95.00 93 LEU A N 1
ATOM 745 C CA . LEU A 1 93 ? 11.588 3.233 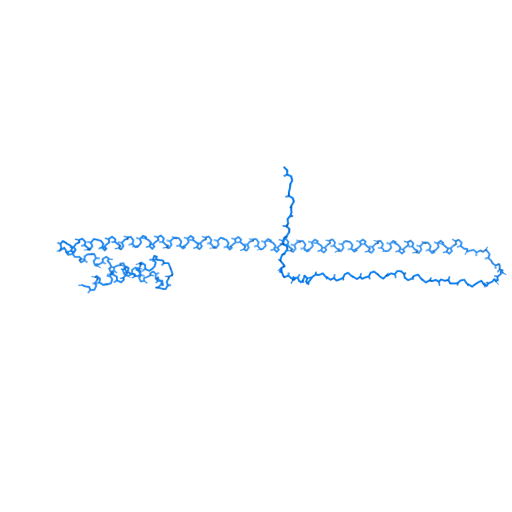-14.730 1.00 95.00 93 LEU A CA 1
ATOM 746 C C . LEU A 1 93 ? 10.109 3.559 -14.506 1.00 95.00 93 LEU A C 1
ATOM 748 O O . LEU A 1 93 ? 9.687 3.632 -13.357 1.00 95.00 93 LEU A O 1
ATOM 752 N N . GLU A 1 94 ? 9.317 3.708 -15.570 1.00 95.25 94 GLU A N 1
ATOM 753 C CA . GLU A 1 94 ? 7.867 3.941 -15.476 1.00 95.25 94 GLU A CA 1
ATOM 754 C C . GLU A 1 94 ? 7.167 2.800 -14.717 1.00 95.25 94 GLU A C 1
ATOM 756 O O . GLU A 1 94 ? 6.466 3.052 -13.739 1.00 95.25 94 GLU A O 1
ATOM 761 N N . MET A 1 95 ? 7.445 1.538 -15.069 1.00 92.75 95 MET A N 1
ATOM 762 C CA . MET A 1 95 ? 6.907 0.377 -14.342 1.00 92.75 95 MET A CA 1
ATOM 763 C C . MET A 1 95 ? 7.367 0.337 -12.877 1.00 92.75 95 MET A C 1
ATOM 765 O O . MET A 1 95 ? 6.593 -0.028 -11.991 1.00 92.75 95 MET A O 1
ATOM 769 N N . GLY A 1 96 ? 8.622 0.709 -12.607 1.00 92.50 96 GLY A N 1
ATOM 770 C CA . GLY A 1 96 ? 9.154 0.811 -11.250 1.00 92.50 96 GLY A CA 1
ATOM 771 C C . GLY A 1 96 ? 8.434 1.874 -10.418 1.00 92.50 96 GLY A C 1
ATOM 772 O O . GLY A 1 96 ? 8.086 1.614 -9.266 1.00 92.50 96 GLY A O 1
ATOM 773 N N . HIS A 1 97 ? 8.159 3.039 -11.005 1.00 93.38 97 HIS A N 1
ATOM 774 C CA . HIS A 1 97 ? 7.401 4.108 -10.360 1.00 93.38 97 HIS A CA 1
ATOM 775 C C . HIS A 1 97 ? 5.962 3.686 -10.056 1.00 93.38 97 HIS A C 1
ATOM 777 O O . HIS A 1 97 ? 5.535 3.825 -8.912 1.00 93.38 97 HIS A O 1
ATOM 783 N N . GLU A 1 98 ? 5.253 3.085 -11.015 1.00 93.25 98 GLU A N 1
ATOM 784 C CA . GLU A 1 98 ? 3.891 2.576 -10.791 1.00 93.25 98 GLU A CA 1
ATOM 785 C C . GLU A 1 98 ? 3.844 1.508 -9.687 1.00 93.25 98 GLU A C 1
ATOM 787 O O . GLU A 1 98 ? 2.899 1.449 -8.897 1.00 93.25 98 GLU A O 1
ATOM 792 N N . ALA A 1 99 ? 4.861 0.644 -9.607 1.00 92.19 99 ALA A N 1
ATOM 793 C CA . ALA A 1 99 ? 4.947 -0.371 -8.561 1.00 92.19 99 ALA A CA 1
ATOM 794 C C . ALA A 1 99 ? 5.165 0.244 -7.168 1.00 92.19 99 ALA A C 1
ATOM 796 O O . ALA A 1 99 ? 4.604 -0.248 -6.185 1.00 92.19 99 ALA A O 1
ATOM 797 N N . ILE A 1 100 ? 5.964 1.311 -7.077 1.00 91.12 100 ILE A N 1
ATOM 798 C CA . ILE A 1 100 ? 6.172 2.056 -5.830 1.00 91.12 100 ILE A CA 1
ATOM 799 C C . ILE A 1 100 ? 4.880 2.759 -5.418 1.00 91.12 100 ILE A C 1
ATOM 801 O O . ILE A 1 100 ? 4.456 2.589 -4.280 1.00 91.12 100 ILE A O 1
ATOM 805 N N . GLU A 1 101 ? 4.218 3.459 -6.337 1.00 92.12 101 GLU A N 1
ATOM 806 C CA . GLU A 1 101 ? 2.973 4.183 -6.060 1.00 92.12 101 GLU A CA 1
ATOM 807 C C . GLU A 1 101 ? 1.876 3.241 -5.541 1.00 92.12 101 GLU A C 1
ATOM 809 O O . GLU A 1 101 ? 1.305 3.475 -4.475 1.00 92.12 101 GLU A O 1
ATOM 814 N N . LYS A 1 102 ? 1.673 2.091 -6.199 1.00 91.56 102 LYS A N 1
ATOM 815 C CA . LYS A 1 102 ? 0.730 1.058 -5.731 1.00 91.56 102 LYS A CA 1
ATOM 816 C C . LYS A 1 102 ? 1.085 0.520 -4.348 1.00 91.56 102 LYS A C 1
ATOM 818 O O . LYS A 1 102 ? 0.202 0.230 -3.541 1.00 91.56 102 LYS A O 1
ATOM 823 N N . LYS A 1 103 ? 2.378 0.356 -4.056 1.00 90.94 103 LYS A N 1
ATOM 824 C CA . LYS A 1 103 ? 2.838 -0.112 -2.744 1.00 90.94 103 LYS A CA 1
ATOM 825 C C . LYS A 1 103 ? 2.609 0.945 -1.666 1.00 90.94 103 LYS A C 1
ATOM 827 O O . LYS A 1 103 ? 2.212 0.594 -0.556 1.00 90.94 103 LYS A O 1
ATOM 832 N N . GLU A 1 104 ? 2.863 2.212 -1.965 1.00 89.06 104 GLU A N 1
ATOM 833 C CA . GLU A 1 104 ? 2.615 3.326 -1.050 1.00 89.06 104 GLU A CA 1
ATOM 834 C C . GLU A 1 104 ? 1.124 3.469 -0.745 1.00 89.06 104 GLU A C 1
ATOM 836 O O . GLU A 1 104 ? 0.752 3.577 0.426 1.00 89.06 104 GLU A O 1
ATOM 841 N N . GLU A 1 105 ? 0.269 3.366 -1.762 1.00 90.75 105 GLU A N 1
ATOM 842 C CA . GLU A 1 105 ? -1.184 3.381 -1.600 1.00 90.75 105 GLU A CA 1
ATOM 843 C C . GLU A 1 105 ? -1.670 2.199 -0.749 1.00 90.75 105 GLU A C 1
ATOM 845 O O . GLU A 1 105 ? -2.401 2.394 0.224 1.00 90.75 105 GLU A O 1
ATOM 850 N N . TYR A 1 106 ? -1.188 0.984 -1.026 1.00 90.44 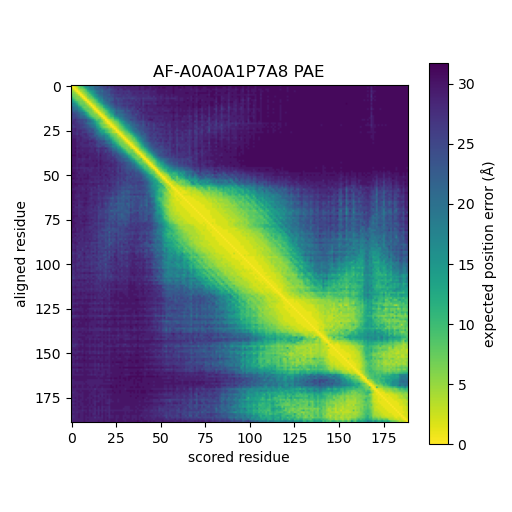106 TYR A N 1
ATOM 851 C CA . TYR A 1 106 ? -1.501 -0.193 -0.214 1.00 90.44 106 TYR A CA 1
ATOM 852 C C . TYR A 1 106 ? -1.094 -0.009 1.255 1.00 90.44 106 TYR A C 1
ATOM 854 O O . TYR A 1 106 ? -1.875 -0.295 2.163 1.00 90.44 106 TYR A O 1
ATOM 862 N N . MET A 1 107 ? 0.114 0.502 1.511 1.00 88.19 107 MET A N 1
ATOM 863 C CA . MET A 1 107 ? 0.592 0.745 2.875 1.00 88.19 107 MET A CA 1
ATOM 864 C C . MET A 1 107 ? -0.218 1.831 3.585 1.00 88.19 107 MET A C 1
ATOM 866 O O . MET A 1 107 ? -0.457 1.719 4.787 1.00 88.19 107 MET A O 1
ATOM 870 N N . LYS A 1 108 ? -0.652 2.870 2.865 1.00 90.94 108 LYS A N 1
ATOM 871 C CA . LYS A 1 108 ? -1.516 3.922 3.407 1.00 90.94 108 LYS A CA 1
ATOM 872 C C . LYS A 1 108 ? -2.887 3.367 3.786 1.00 90.94 108 LYS A C 1
ATOM 874 O O . LYS A 1 108 ? -3.335 3.608 4.903 1.00 90.94 108 LYS A O 1
ATOM 879 N N . ASN A 1 109 ? -3.506 2.581 2.907 1.00 87.44 109 ASN A N 1
ATOM 880 C CA . ASN A 1 109 ? -4.805 1.961 3.166 1.00 87.44 109 ASN A CA 1
ATOM 881 C C . ASN A 1 109 ? -4.726 0.980 4.339 1.00 87.44 109 ASN A C 1
ATOM 883 O O . ASN A 1 109 ? -5.569 1.023 5.229 1.00 87.44 109 ASN A O 1
ATOM 887 N N . LYS A 1 110 ? -3.660 0.173 4.405 1.00 87.25 110 LYS A N 1
ATOM 888 C CA . LYS A 1 110 ? -3.421 -0.733 5.532 1.00 87.25 110 LYS A CA 1
ATOM 889 C C . LYS A 1 110 ? -3.289 0.016 6.863 1.00 87.25 110 LYS A C 1
ATOM 891 O O . LYS A 1 110 ? -3.890 -0.405 7.843 1.00 87.25 110 LYS A O 1
ATOM 896 N N . ARG A 1 111 ? -2.558 1.139 6.905 1.00 81.50 111 ARG A N 1
ATOM 897 C CA . ARG A 1 111 ? -2.475 1.974 8.120 1.00 81.50 111 ARG A CA 1
ATOM 898 C C . ARG A 1 111 ? -3.833 2.539 8.518 1.00 81.50 111 ARG A C 1
ATOM 900 O O . ARG A 1 111 ? -4.174 2.496 9.688 1.00 81.50 111 ARG A O 1
ATOM 907 N N . GLN A 1 112 ? -4.617 3.032 7.561 1.00 81.38 112 GLN A N 1
ATOM 908 C CA . GLN A 1 112 ? -5.959 3.546 7.846 1.00 81.38 112 GLN A CA 1
ATOM 909 C C . GLN A 1 112 ? -6.900 2.455 8.367 1.00 81.38 112 GLN A C 1
ATOM 911 O O . GLN A 1 112 ? -7.689 2.713 9.272 1.00 81.38 112 GLN A O 1
ATOM 916 N N . GLU A 1 113 ? -6.806 1.238 7.831 1.00 79.44 113 GLU A N 1
ATOM 917 C CA . GLU A 1 113 ? -7.564 0.086 8.321 1.00 79.44 113 GLU A CA 1
ATOM 918 C C . GLU A 1 113 ? -7.141 -0.303 9.747 1.00 79.44 113 GLU A C 1
ATOM 920 O O . GLU A 1 113 ? -7.994 -0.554 10.597 1.00 79.44 113 GLU A O 1
ATOM 925 N N . GLU A 1 114 ? -5.836 -0.321 10.032 1.00 77.06 114 GLU A N 1
ATOM 926 C CA . GLU A 1 114 ? -5.301 -0.584 11.372 1.00 77.06 114 GLU A CA 1
ATOM 927 C C . GLU A 1 114 ? -5.722 0.503 12.376 1.00 77.06 114 GLU A C 1
ATOM 929 O O . GLU A 1 114 ? -6.233 0.166 13.442 1.00 77.06 114 GLU A O 1
ATOM 934 N N . GLU A 1 115 ? -5.626 1.787 12.014 1.00 76.12 115 GLU A N 1
ATOM 935 C CA . GLU A 1 115 ? -6.100 2.913 12.834 1.00 76.12 115 GLU A CA 1
ATOM 936 C C . GLU A 1 115 ? -7.614 2.852 13.084 1.00 76.12 115 GLU A C 1
ATOM 938 O O . GLU A 1 115 ? -8.086 3.171 14.177 1.00 76.12 115 GLU A O 1
ATOM 943 N N . ALA A 1 116 ? -8.406 2.455 12.082 1.00 72.94 116 ALA A N 1
ATOM 944 C CA . ALA A 1 116 ? -9.847 2.288 12.240 1.00 72.94 116 ALA A CA 1
ATOM 945 C C . ALA A 1 116 ? -10.166 1.154 13.222 1.00 72.94 116 ALA A C 1
ATOM 947 O O . ALA A 1 116 ? -10.986 1.344 14.120 1.00 72.94 116 ALA A O 1
ATOM 948 N N . LYS A 1 117 ? -9.476 0.011 13.104 1.00 75.56 117 LYS A N 1
ATOM 949 C CA . LYS A 1 117 ? -9.608 -1.114 14.040 1.00 75.56 117 LYS A CA 1
ATOM 950 C C . LYS A 1 117 ? -9.212 -0.711 15.457 1.00 75.56 117 LYS A C 1
ATOM 952 O O . LYS A 1 117 ? -9.936 -1.038 16.391 1.00 75.56 117 LYS A O 1
ATOM 957 N N . GLU A 1 118 ? -8.113 0.020 15.623 1.00 73.06 118 GLU A N 1
ATOM 958 C CA . GLU A 1 118 ? -7.663 0.509 16.930 1.00 73.06 118 GLU A CA 1
ATOM 959 C C . GLU A 1 118 ? -8.706 1.438 17.562 1.00 73.06 118 GLU A C 1
ATOM 961 O O . GLU A 1 118 ? -9.115 1.206 18.696 1.00 73.06 118 GLU A O 1
ATOM 966 N N . ARG A 1 119 ? -9.268 2.392 16.805 1.00 75.88 119 ARG A N 1
ATOM 967 C CA . ARG A 1 119 ? -10.362 3.252 17.297 1.00 75.88 119 ARG A CA 1
ATOM 968 C C . ARG A 1 119 ? -11.592 2.455 17.726 1.00 75.88 119 ARG A C 1
ATOM 970 O O . ARG A 1 119 ? -12.186 2.779 18.755 1.00 75.88 119 ARG A O 1
ATOM 977 N N . THR A 1 120 ? -11.987 1.433 16.964 1.00 75.62 120 THR A N 1
ATOM 978 C CA . THR A 1 120 ? -13.106 0.555 17.337 1.00 75.62 120 THR A CA 1
ATOM 979 C C . THR A 1 120 ? -12.805 -0.191 18.635 1.00 75.62 120 THR A C 1
ATOM 981 O O . THR A 1 120 ? -13.651 -0.217 19.527 1.00 75.62 120 THR A O 1
ATOM 984 N N . VAL A 1 121 ? -11.589 -0.724 18.785 1.00 75.50 121 VAL A N 1
ATOM 985 C CA . VAL A 1 121 ? -11.133 -1.393 20.012 1.00 75.50 121 VAL A CA 1
ATOM 986 C C . VAL A 1 121 ? -11.132 -0.425 21.200 1.00 75.50 121 VAL A C 1
ATOM 988 O O . VAL A 1 121 ? -11.675 -0.765 22.248 1.00 75.50 121 VAL A O 1
ATOM 991 N N . SER A 1 122 ? -10.625 0.804 21.058 1.00 73.75 122 SER A N 1
ATOM 992 C CA . SER A 1 122 ? -10.627 1.790 22.151 1.00 73.75 122 SER A CA 1
ATOM 993 C C . SER A 1 122 ? -12.046 2.197 22.568 1.00 73.75 122 SER A C 1
ATOM 995 O O . SER A 1 122 ? -12.339 2.308 23.759 1.00 73.75 122 SER A O 1
ATOM 997 N N . GLN A 1 123 ? -12.955 2.396 21.605 1.00 79.25 123 GLN A N 1
ATOM 998 C CA . GLN A 1 123 ? -14.368 2.673 21.898 1.00 79.25 123 GLN A CA 1
ATOM 999 C C . GLN A 1 123 ? -15.028 1.509 22.634 1.00 79.25 123 GLN A C 1
ATOM 1001 O O . GLN A 1 123 ? -15.824 1.726 23.548 1.00 79.25 123 GLN A O 1
ATOM 1006 N N . TYR A 1 124 ? -14.687 0.285 22.242 1.00 77.88 124 TYR A N 1
ATOM 1007 C CA . TYR A 1 124 ? -15.182 -0.925 22.868 1.00 77.88 124 TYR A CA 1
ATOM 1008 C C . TYR A 1 124 ? -14.703 -1.055 24.320 1.00 77.88 124 TYR A C 1
ATOM 1010 O O . TYR A 1 124 ? -15.529 -1.213 25.218 1.00 77.88 124 TYR A O 1
ATOM 1018 N N . ILE A 1 125 ? -13.398 -0.879 24.569 1.00 79.00 125 ILE A N 1
ATOM 1019 C CA . ILE A 1 125 ? -12.822 -0.849 25.924 1.00 79.00 125 ILE A CA 1
ATOM 1020 C C . ILE A 1 125 ? -13.554 0.188 26.776 1.00 79.00 125 ILE A C 1
ATOM 1022 O O . ILE A 1 125 ? -14.013 -0.133 27.865 1.00 79.00 125 ILE A O 1
ATOM 1026 N N . SER A 1 126 ? -13.754 1.404 26.258 1.00 82.69 126 SER A N 1
ATOM 1027 C CA . SER A 1 126 ? -14.447 2.462 26.999 1.00 82.69 126 SER A CA 1
ATOM 1028 C C . SER A 1 126 ? -15.882 2.091 27.394 1.00 82.69 126 SER A C 1
ATOM 1030 O O . SER A 1 126 ? -16.316 2.447 28.490 1.00 82.69 126 SER A O 1
ATOM 1032 N N . LYS A 1 127 ? -16.628 1.381 26.536 1.00 83.00 127 LYS A N 1
ATOM 1033 C CA . LYS A 1 127 ? -17.982 0.905 26.868 1.00 83.00 127 LYS A CA 1
ATOM 1034 C C . LYS A 1 127 ? -17.952 -0.151 27.971 1.00 83.00 127 LYS A C 1
ATOM 1036 O O . LYS A 1 127 ? -18.737 -0.050 28.907 1.00 83.00 127 LYS A O 1
ATOM 1041 N N . VAL A 1 128 ? -17.037 -1.116 27.876 1.00 83.31 128 VAL A N 1
ATOM 1042 C CA . VAL A 1 128 ? -16.873 -2.173 28.883 1.00 83.31 128 VAL A CA 1
ATOM 1043 C C . VAL A 1 128 ? -16.471 -1.585 30.233 1.00 83.31 128 VAL A C 1
ATOM 1045 O O . VAL A 1 128 ? -17.095 -1.909 31.237 1.00 83.31 128 VAL A O 1
ATOM 1048 N N . THR A 1 129 ? -15.488 -0.680 30.264 1.00 81.12 129 THR A N 1
ATOM 1049 C CA . THR A 1 129 ? -15.037 -0.041 31.509 1.00 81.12 129 THR A CA 1
ATOM 1050 C C . THR A 1 129 ? -16.176 0.693 32.209 1.00 81.12 129 THR A C 1
ATOM 1052 O O . THR A 1 129 ? -16.323 0.542 33.411 1.00 81.12 129 THR A O 1
ATOM 1055 N N . LYS A 1 130 ? -17.044 1.398 31.470 1.00 87.31 130 LYS A N 1
ATOM 1056 C CA . LYS A 1 130 ? -18.215 2.062 32.067 1.00 87.31 130 LYS A CA 1
ATOM 1057 C C . LYS A 1 130 ? -19.174 1.085 32.744 1.00 87.31 130 LYS A C 1
ATOM 1059 O O . LYS A 1 130 ? -19.641 1.369 33.836 1.00 87.31 130 LYS A O 1
ATOM 1064 N N . VAL A 1 131 ? -19.461 -0.055 32.111 1.00 84.81 131 VAL A N 1
ATOM 1065 C CA . VAL A 1 131 ? -20.357 -1.057 32.713 1.00 84.81 131 VAL A CA 1
ATOM 1066 C C . VAL A 1 131 ? -19.713 -1.708 33.938 1.00 84.81 131 VAL A C 1
ATOM 1068 O O . VAL A 1 131 ? -20.408 -1.963 34.914 1.00 84.81 131 VAL A O 1
ATOM 1071 N N . LEU A 1 132 ? -18.397 -1.934 33.922 1.00 83.44 132 LEU A N 1
ATOM 1072 C CA . LEU A 1 132 ? -17.669 -2.407 35.103 1.00 83.44 132 LEU A CA 1
ATOM 1073 C C . LEU A 1 132 ? -17.719 -1.380 36.249 1.00 83.44 132 LEU A C 1
ATOM 1075 O O . LEU A 1 132 ? -18.040 -1.759 37.372 1.00 83.44 132 LEU A O 1
ATOM 1079 N N . ASP A 1 133 ? -17.504 -0.093 35.961 1.00 86.00 133 ASP A N 1
ATOM 1080 C CA . ASP A 1 133 ? -17.608 0.984 36.956 1.00 86.00 133 ASP A CA 1
ATOM 1081 C C . ASP A 1 133 ? -19.031 1.081 37.551 1.00 86.00 133 ASP A C 1
ATOM 1083 O O . ASP A 1 133 ? -19.195 1.296 38.756 1.00 86.00 133 ASP A O 1
ATOM 1087 N N . ASP A 1 134 ? -20.069 0.900 36.726 1.00 84.50 134 ASP A N 1
ATOM 1088 C CA . ASP A 1 134 ? -21.470 0.882 37.170 1.00 84.50 134 ASP A CA 1
ATOM 1089 C C . ASP A 1 134 ? -21.758 -0.316 38.095 1.00 84.50 134 ASP A C 1
ATOM 1091 O O . ASP A 1 134 ? -22.465 -0.169 39.098 1.00 84.50 134 ASP A O 1
ATOM 1095 N N . ILE A 1 135 ? -21.188 -1.492 37.803 1.00 83.00 135 ILE A N 1
ATOM 1096 C CA . ILE A 1 135 ? -21.292 -2.683 38.660 1.00 83.00 135 ILE A CA 1
ATOM 1097 C C . ILE A 1 135 ? -20.609 -2.439 40.004 1.00 83.00 135 ILE A C 1
ATOM 1099 O O . ILE A 1 135 ? -21.228 -2.684 41.039 1.00 83.00 135 ILE A O 1
ATOM 1103 N N . ASP A 1 136 ? -19.384 -1.911 40.013 1.00 81.75 136 ASP A N 1
ATOM 1104 C CA . ASP A 1 136 ? -18.657 -1.604 41.250 1.00 81.75 136 ASP A CA 1
ATOM 1105 C C . ASP A 1 136 ? -19.446 -0.618 42.129 1.00 81.75 136 ASP A C 1
ATOM 1107 O O . ASP A 1 136 ? -19.569 -0.805 43.346 1.00 81.75 136 ASP A O 1
ATOM 1111 N N . GLN A 1 137 ? -20.075 0.396 41.522 1.00 84.38 137 GLN A N 1
ATOM 1112 C CA . GLN A 1 137 ? -20.959 1.314 42.242 1.00 84.38 137 GLN A CA 1
ATOM 1113 C C . GLN A 1 137 ? -22.208 0.629 42.802 1.00 84.38 137 GLN A C 1
ATOM 1115 O O . GLN A 1 137 ? -22.606 0.935 43.928 1.00 84.38 137 GLN A O 1
ATOM 1120 N N . LYS A 1 138 ? -22.844 -0.276 42.058 1.00 83.56 138 LYS A N 1
ATOM 1121 C CA . LYS A 1 138 ? -24.055 -0.977 42.510 1.00 83.56 138 LYS A CA 1
ATOM 1122 C C . LYS A 1 138 ? -23.775 -2.007 43.594 1.00 83.56 138 LYS A C 1
ATOM 1124 O O . LYS A 1 138 ? -24.517 -2.053 44.571 1.00 83.56 138 LYS A O 1
ATOM 1129 N N . ILE A 1 139 ? -22.671 -2.747 43.488 1.00 82.50 139 ILE A N 1
ATOM 1130 C CA . ILE A 1 139 ? -22.191 -3.645 44.549 1.00 82.50 139 ILE A CA 1
ATOM 1131 C C . ILE A 1 139 ? -21.935 -2.844 45.829 1.00 82.50 139 ILE A C 1
ATOM 1133 O O . ILE A 1 139 ? -22.342 -3.265 46.907 1.00 82.50 139 ILE A O 1
ATOM 1137 N N . SER A 1 140 ? -21.345 -1.645 45.726 1.00 78.19 140 SER A N 1
ATOM 1138 C CA . SER A 1 140 ? -21.116 -0.785 46.899 1.00 78.19 140 SER A CA 1
ATOM 1139 C C . SER A 1 140 ? -22.404 -0.307 47.590 1.00 78.19 140 SER A C 1
ATOM 1141 O O . SER A 1 140 ? -22.362 0.101 48.751 1.00 78.19 140 SER A O 1
ATOM 1143 N N . LYS A 1 141 ? -23.542 -0.362 46.888 1.00 84.38 141 LYS A N 1
ATOM 1144 C CA . LYS A 1 141 ? -24.871 0.041 47.369 1.00 84.38 141 LYS A CA 1
ATOM 1145 C C . LYS A 1 141 ? -25.814 -1.138 47.630 1.00 84.38 141 LYS A C 1
ATOM 1147 O O . LYS A 1 141 ? -26.965 -0.898 47.982 1.00 84.38 141 LYS A O 1
ATOM 1152 N N . ASP A 1 142 ? -25.336 -2.374 47.475 1.00 79.75 142 ASP A N 1
ATOM 1153 C CA . ASP A 1 142 ? -26.130 -3.606 47.598 1.00 79.75 142 ASP A CA 1
ATOM 1154 C C . ASP A 1 142 ? -27.360 -3.629 46.655 1.00 79.75 142 ASP A C 1
ATOM 1156 O O . ASP A 1 142 ? -28.447 -4.100 46.993 1.00 79.75 142 ASP A O 1
ATOM 1160 N N . GLU A 1 143 ? -27.203 -3.059 45.453 1.00 78.00 143 GLU A N 1
ATOM 1161 C CA . GLU A 1 143 ? -28.231 -3.013 44.407 1.00 78.00 143 GLU A CA 1
ATOM 1162 C C . GLU A 1 143 ? -28.128 -4.221 43.455 1.00 78.00 143 GLU A C 1
ATOM 1164 O O . GLU A 1 143 ? -27.045 -4.746 43.195 1.00 78.00 143 GLU A O 1
ATOM 1169 N N . ALA A 1 144 ? -29.257 -4.648 42.875 1.00 80.38 144 ALA A N 1
ATOM 1170 C CA . ALA A 1 144 ? -29.280 -5.749 41.909 1.00 80.38 144 ALA A CA 1
ATOM 1171 C C . ALA A 1 144 ? -28.534 -5.392 40.604 1.00 80.38 144 ALA A C 1
ATOM 1173 O O . ALA A 1 144 ? -28.787 -4.347 39.996 1.00 80.38 144 ALA A O 1
ATOM 1174 N N . ILE A 1 145 ? -27.662 -6.302 40.149 1.00 84.50 145 ILE A N 1
ATOM 1175 C CA . ILE A 1 145 ? -26.767 -6.127 38.984 1.00 84.50 145 ILE A CA 1
ATOM 1176 C C . ILE A 1 145 ? -27.146 -6.985 37.761 1.00 84.50 145 ILE A C 1
ATOM 1178 O O . ILE A 1 145 ? -26.377 -7.097 36.806 1.00 84.50 145 ILE A O 1
ATOM 1182 N N . ASP A 1 146 ? -28.328 -7.611 37.762 1.00 83.81 146 ASP A N 1
ATOM 1183 C CA . ASP A 1 146 ? -28.750 -8.558 36.713 1.00 83.81 146 ASP A CA 1
ATOM 1184 C C . ASP A 1 146 ? -28.775 -7.938 35.304 1.00 83.81 146 ASP A C 1
ATOM 1186 O O . ASP A 1 146 ? -28.511 -8.612 34.304 1.00 83.81 146 ASP A O 1
ATOM 1190 N N . TYR A 1 147 ? -29.092 -6.643 35.209 1.00 83.12 147 TYR A N 1
ATOM 1191 C CA . TYR A 1 147 ? -29.109 -5.917 33.940 1.00 83.12 147 TYR A CA 1
ATOM 1192 C C . TYR A 1 147 ? -27.691 -5.713 33.388 1.00 83.12 147 TYR A C 1
ATOM 1194 O O . TYR A 1 147 ? -27.442 -5.966 32.208 1.00 83.12 147 TYR A O 1
ATOM 1202 N N . GLU A 1 148 ? -26.747 -5.325 34.239 1.00 81.56 148 GLU A N 1
ATOM 1203 C CA . GLU A 1 148 ? -25.347 -5.124 33.877 1.00 81.56 148 GLU A CA 1
ATOM 1204 C C . GLU A 1 148 ? -24.663 -6.444 33.507 1.00 81.56 148 GLU A C 1
ATOM 1206 O O . GLU A 1 148 ? -23.965 -6.501 32.495 1.00 81.56 148 GLU A O 1
ATOM 1211 N N . LYS A 1 149 ? -24.940 -7.539 34.229 1.00 82.62 149 LYS A N 1
ATOM 1212 C CA . LYS A 1 149 ? -24.459 -8.883 33.853 1.00 82.62 149 LYS A CA 1
ATOM 1213 C C . LYS A 1 149 ? -24.931 -9.297 32.456 1.00 82.62 149 LYS A C 1
ATOM 1215 O O . LYS A 1 149 ? -24.164 -9.880 31.684 1.00 82.62 149 LYS A O 1
ATOM 1220 N N . ARG A 1 150 ? -26.171 -8.954 32.082 1.00 84.56 150 ARG A N 1
ATOM 1221 C CA . ARG A 1 150 ? -26.692 -9.198 30.726 1.00 84.56 150 ARG A CA 1
ATOM 1222 C C . ARG A 1 150 ? -25.965 -8.356 29.671 1.00 84.56 150 ARG A C 1
ATOM 1224 O O . ARG A 1 150 ? -25.684 -8.873 28.592 1.00 84.56 150 ARG A O 1
ATOM 1231 N N . LEU A 1 151 ? -25.642 -7.097 29.973 1.00 83.12 151 LEU A N 1
ATOM 1232 C CA . LEU A 1 151 ? -24.843 -6.239 29.088 1.00 83.12 151 LEU A CA 1
ATOM 1233 C C . LEU A 1 151 ? -23.424 -6.793 28.893 1.00 83.12 151 LEU A C 1
ATOM 1235 O O . LEU A 1 151 ? -22.972 -6.901 27.755 1.00 83.12 151 LEU A O 1
ATOM 1239 N N . LEU A 1 152 ? -22.756 -7.215 29.973 1.00 83.81 152 LEU A N 1
ATOM 1240 C CA . LEU A 1 152 ? -21.438 -7.854 29.901 1.00 83.81 152 LEU A CA 1
ATOM 1241 C C . LEU A 1 152 ? -21.467 -9.151 29.084 1.00 83.81 152 LEU A C 1
ATOM 1243 O O . LEU A 1 152 ? -20.572 -9.384 28.278 1.00 83.81 152 LEU A O 1
ATOM 1247 N N . SER A 1 153 ? -22.519 -9.961 29.223 1.00 80.75 153 SER A N 1
ATOM 1248 C CA . SER A 1 153 ? -22.696 -11.175 28.414 1.00 80.75 153 SER A CA 1
ATOM 1249 C C . SER A 1 153 ? -22.794 -10.862 26.917 1.00 80.75 153 SER A C 1
ATOM 1251 O O . SER A 1 153 ? -22.188 -11.555 26.102 1.00 80.75 153 SER A O 1
ATOM 1253 N N . GLY A 1 154 ? -23.508 -9.792 26.545 1.00 80.75 154 GLY A N 1
ATOM 1254 C CA . GLY A 1 154 ? -23.564 -9.310 25.160 1.00 80.75 154 GLY A CA 1
ATOM 1255 C C . GLY A 1 154 ? -22.189 -8.891 24.636 1.00 80.75 154 GLY A C 1
ATOM 1256 O O . GLY A 1 154 ? -21.795 -9.289 23.542 1.00 80.75 154 GLY A O 1
ATOM 1257 N N . PHE A 1 155 ? -21.413 -8.183 25.457 1.00 80.62 155 PHE A N 1
ATOM 1258 C CA . PHE A 1 155 ? -20.036 -7.816 25.134 1.00 80.62 155 PHE A CA 1
ATOM 1259 C C . PHE A 1 155 ? -19.109 -9.038 24.986 1.00 80.62 155 PHE A C 1
ATOM 1261 O O . PHE A 1 155 ? -18.278 -9.093 24.081 1.00 80.62 155 PHE A O 1
ATOM 1268 N N . ILE A 1 156 ? -19.242 -10.076 25.809 1.00 78.75 156 ILE A N 1
ATOM 1269 C CA . ILE A 1 156 ? -18.434 -11.299 25.645 1.00 78.75 156 ILE A CA 1
ATOM 1270 C C . ILE A 1 156 ? -18.702 -11.962 24.281 1.00 78.75 156 ILE A C 1
ATOM 1272 O O . ILE A 1 156 ? -17.764 -12.424 23.628 1.00 78.75 156 ILE A O 1
ATOM 1276 N N . VAL A 1 157 ? -19.956 -11.972 23.815 1.00 80.62 157 VAL A N 1
ATOM 1277 C CA . VAL A 1 157 ? -20.316 -12.498 22.486 1.00 80.62 157 VAL A CA 1
ATOM 1278 C C . VAL A 1 157 ? -19.699 -11.649 21.372 1.00 80.62 157 VAL A C 1
ATOM 1280 O O . VAL A 1 157 ? -18.999 -12.198 20.524 1.00 80.62 157 VAL A O 1
ATOM 1283 N N . GLU A 1 158 ? -19.864 -10.323 21.419 1.00 73.62 158 GLU A N 1
ATOM 1284 C CA . GLU A 1 158 ? -19.269 -9.402 20.434 1.00 73.62 158 GLU A CA 1
ATOM 1285 C C . GLU A 1 158 ? -17.731 -9.525 20.377 1.00 73.62 158 GLU A C 1
ATOM 1287 O O . GLU A 1 158 ? -17.130 -9.487 19.303 1.00 73.62 158 GLU A O 1
ATOM 1292 N N . LEU A 1 159 ? -17.070 -9.738 21.522 1.00 71.62 159 LEU A N 1
ATOM 1293 C CA . LEU A 1 159 ? -15.623 -9.974 21.597 1.00 71.62 159 LEU A CA 1
ATOM 1294 C C . LEU A 1 159 ? -15.179 -11.277 20.938 1.00 71.62 159 LEU A C 1
ATOM 1296 O O . LEU A 1 159 ? -14.108 -11.316 20.330 1.00 71.62 159 LEU A O 1
ATOM 1300 N N . ASN A 1 160 ? -15.965 -12.343 21.086 1.00 70.75 160 ASN A N 1
ATOM 1301 C CA . ASN A 1 160 ? -15.664 -13.629 20.462 1.00 70.75 160 ASN A CA 1
ATOM 1302 C C . ASN A 1 160 ? -15.793 -13.559 18.935 1.00 70.75 160 ASN A C 1
ATOM 1304 O O . ASN A 1 160 ? -15.019 -14.208 18.236 1.00 70.75 160 ASN A O 1
ATOM 1308 N N . GLU A 1 161 ? -16.705 -12.734 18.416 1.00 70.88 161 GLU A N 1
AT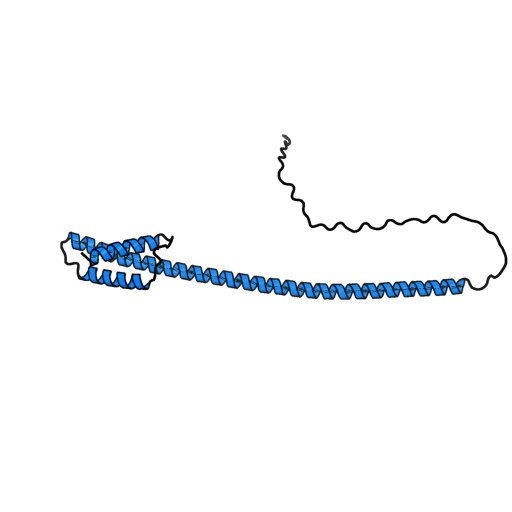OM 1309 C CA . GLU A 1 161 ? -16.864 -12.501 16.975 1.00 70.88 161 GLU A CA 1
ATOM 1310 C C . GLU A 1 161 ? -15.717 -11.680 16.363 1.00 70.88 161 GLU A C 1
ATOM 1312 O O . GLU A 1 161 ? -15.410 -11.829 15.182 1.00 70.88 161 GLU A O 1
ATOM 1317 N N . LEU A 1 162 ? -15.039 -10.841 17.154 1.00 65.06 162 LEU A N 1
ATOM 1318 C CA . LEU A 1 162 ? -13.943 -9.982 16.685 1.00 65.06 162 LEU A CA 1
ATOM 1319 C C . LEU A 1 162 ? -12.615 -10.728 16.409 1.00 65.06 162 LEU A C 1
ATOM 1321 O O . LEU A 1 162 ? -11.657 -10.079 15.986 1.00 65.06 162 LEU A O 1
ATOM 1325 N N . GLU A 1 163 ? -12.534 -12.051 16.642 1.00 58.03 163 GLU A N 1
ATOM 1326 C CA . GLU A 1 163 ? -11.345 -12.913 16.441 1.00 58.03 163 GLU A CA 1
ATOM 1327 C C . GLU A 1 163 ? -10.016 -12.230 16.826 1.00 58.03 163 GLU A C 1
ATOM 1329 O O . GLU A 1 163 ? -9.040 -12.200 16.072 1.00 58.03 163 GLU A O 1
ATOM 1334 N N . ILE A 1 164 ? -9.958 -11.626 18.014 1.00 55.94 164 ILE A N 1
ATOM 1335 C CA . ILE A 1 164 ? -8.768 -10.885 18.440 1.00 55.94 164 ILE A CA 1
ATOM 1336 C C . ILE A 1 164 ? -7.707 -11.892 18.893 1.00 55.94 164 ILE A C 1
ATOM 1338 O O . ILE A 1 164 ? -7.910 -12.574 19.900 1.00 55.94 164 ILE A O 1
ATOM 1342 N N . PRO A 1 165 ? -6.553 -12.004 18.202 1.00 50.53 165 PRO A N 1
ATOM 1343 C CA . PRO A 1 165 ? -5.546 -12.984 18.576 1.00 50.53 165 PRO A CA 1
ATOM 1344 C C . PRO A 1 165 ? -4.976 -12.629 19.949 1.00 50.53 165 PRO A C 1
ATOM 1346 O O . PRO A 1 165 ? -4.392 -11.553 20.123 1.00 50.53 165 PRO A O 1
ATOM 1349 N N . ALA A 1 166 ? -5.087 -13.556 20.902 1.00 50.00 166 ALA A N 1
ATOM 1350 C CA . ALA A 1 166 ? -4.548 -13.419 22.258 1.00 50.00 166 ALA A CA 1
ATOM 1351 C C . ALA A 1 166 ? -3.023 -13.160 22.286 1.00 50.00 166 ALA A C 1
ATOM 1353 O O . ALA A 1 166 ? -2.485 -12.667 23.273 1.00 50.00 166 ALA A O 1
ATOM 1354 N N . SER A 1 167 ? -2.318 -13.448 21.186 1.00 48.72 167 SER A N 1
ATOM 1355 C CA . SER A 1 167 ? -0.873 -13.257 21.009 1.00 48.72 167 SER A CA 1
ATOM 1356 C C . SER A 1 167 ? -0.460 -11.877 20.476 1.00 48.72 167 SER A C 1
ATOM 1358 O O . SER A 1 167 ? 0.710 -11.662 20.156 1.00 48.72 167 SER A O 1
ATOM 1360 N N . SER A 1 168 ? -1.386 -10.924 20.355 1.00 49.78 168 SER A N 1
ATOM 1361 C CA . SER A 1 168 ? -1.060 -9.593 19.845 1.00 49.78 168 SER A CA 1
ATOM 1362 C C . SER A 1 168 ? -0.072 -8.829 20.738 1.00 49.78 168 SER A C 1
ATOM 1364 O O . SER A 1 168 ? -0.276 -8.683 21.942 1.00 49.78 168 SER A O 1
ATOM 1366 N N . MET A 1 169 ? 0.954 -8.235 20.120 1.00 50.31 169 MET A N 1
ATOM 1367 C CA . MET A 1 169 ? 1.935 -7.386 20.809 1.00 50.31 169 MET A CA 1
ATOM 1368 C C . MET A 1 169 ? 1.421 -5.981 21.172 1.00 50.31 169 MET A C 1
ATOM 1370 O O . MET A 1 169 ? 2.079 -5.296 21.950 1.00 50.31 169 MET A O 1
ATOM 1374 N N . HIS A 1 170 ? 0.261 -5.558 20.657 1.00 59.91 170 HIS A N 1
ATOM 1375 C CA . HIS A 1 170 ? -0.349 -4.263 20.991 1.00 59.91 170 HIS A CA 1
ATOM 1376 C C . HIS A 1 170 ? -0.981 -4.272 22.394 1.00 59.91 170 HIS A C 1
ATOM 1378 O O . HIS A 1 170 ? -1.781 -5.163 22.694 1.00 59.91 170 HIS A O 1
ATOM 1384 N N . GLU A 1 171 ? -0.637 -3.283 23.231 1.00 64.31 171 GLU A N 1
ATOM 1385 C CA . GLU A 1 171 ? -1.118 -3.145 24.619 1.00 64.31 171 GLU A CA 1
ATOM 1386 C C . GLU A 1 171 ? -2.646 -3.161 24.721 1.00 64.31 171 GLU A C 1
ATOM 1388 O O . GLU A 1 171 ? -3.184 -3.877 25.564 1.00 64.31 171 GLU A O 1
ATOM 1393 N N . ASP A 1 172 ? -3.347 -2.503 23.798 1.00 61.31 172 ASP A N 1
ATOM 1394 C CA . ASP A 1 172 ? -4.812 -2.450 23.768 1.00 61.31 172 ASP A CA 1
ATOM 1395 C C . ASP A 1 172 ? -5.462 -3.834 23.692 1.00 61.31 172 ASP A C 1
ATOM 1397 O O . ASP A 1 172 ? -6.463 -4.094 24.354 1.00 61.31 172 ASP A O 1
ATOM 1401 N N . LYS A 1 173 ? -4.858 -4.773 22.957 1.00 65.50 173 LYS A N 1
ATOM 1402 C CA . LYS A 1 173 ? -5.373 -6.146 22.846 1.00 65.50 173 LYS A CA 1
ATOM 1403 C C . LYS A 1 173 ? -5.103 -6.975 24.106 1.00 65.50 173 LYS A C 1
ATOM 1405 O O . LYS A 1 173 ? -5.904 -7.847 24.432 1.00 65.50 173 LYS A O 1
ATOM 1410 N N . LYS A 1 174 ? -4.033 -6.678 24.856 1.00 69.12 174 LYS A N 1
ATOM 1411 C CA . LYS A 1 174 ? -3.807 -7.271 26.189 1.00 69.12 174 LYS A CA 1
ATOM 1412 C C . LYS A 1 174 ? -4.810 -6.738 27.207 1.00 69.12 174 LYS A C 1
ATOM 1414 O O . LYS A 1 174 ? -5.324 -7.509 28.012 1.00 69.12 174 LYS A O 1
ATOM 1419 N N . THR A 1 175 ? -5.090 -5.438 27.167 1.00 70.62 175 THR A N 1
ATOM 1420 C CA . THR A 1 175 ? -6.109 -4.807 28.014 1.00 70.62 175 THR A CA 1
ATOM 1421 C C . THR A 1 175 ? -7.482 -5.397 27.721 1.00 70.62 175 THR A C 1
ATOM 1423 O O . THR A 1 175 ? -8.189 -5.781 28.645 1.00 70.62 175 THR A O 1
ATOM 1426 N N . LEU A 1 176 ? -7.814 -5.590 26.444 1.00 70.81 176 LEU A N 1
ATOM 1427 C CA . LEU A 1 176 ? -9.062 -6.218 26.026 1.00 70.81 176 LEU A CA 1
ATOM 1428 C C . LEU A 1 176 ? -9.212 -7.662 26.536 1.00 70.81 176 LEU A C 1
ATOM 1430 O O . LEU A 1 176 ? -10.288 -8.037 26.995 1.00 70.81 176 LEU A O 1
ATOM 1434 N N . ALA A 1 177 ? -8.135 -8.456 26.498 1.00 72.62 177 ALA A N 1
ATOM 1435 C CA . ALA A 1 177 ? -8.131 -9.818 27.032 1.00 72.62 177 ALA A CA 1
ATOM 1436 C C . ALA A 1 177 ? -8.378 -9.841 28.550 1.00 72.62 177 ALA A C 1
ATOM 1438 O O . ALA A 1 177 ? -9.212 -10.607 29.022 1.00 72.62 177 ALA A O 1
ATOM 1439 N N . LYS A 1 178 ? -7.736 -8.941 29.307 1.00 76.50 178 LYS A N 1
ATOM 1440 C CA . LYS A 1 178 ? -7.990 -8.795 30.751 1.00 76.50 178 LYS A CA 1
ATOM 1441 C C . LYS A 1 178 ? -9.420 -8.349 31.047 1.00 76.50 178 LYS A C 1
ATOM 1443 O O . LYS A 1 178 ? -10.043 -8.873 31.962 1.00 76.50 178 LYS A O 1
ATOM 1448 N N . CYS A 1 179 ? -9.952 -7.396 30.279 1.00 73.00 179 CYS A N 1
ATOM 1449 C CA . CYS A 1 179 ? -11.347 -6.979 30.410 1.00 73.00 179 CYS A CA 1
ATOM 1450 C C . CYS A 1 179 ? -12.294 -8.157 30.171 1.00 73.00 179 CYS A C 1
ATOM 1452 O O . CYS A 1 179 ? -13.266 -8.301 30.901 1.00 73.00 179 CYS A O 1
ATOM 1454 N N . ARG A 1 180 ? -12.003 -9.017 29.191 1.00 76.88 180 ARG A N 1
ATOM 1455 C CA . ARG A 1 180 ? -12.790 -10.224 28.930 1.00 76.88 180 ARG A CA 1
ATOM 1456 C C . ARG A 1 180 ? -12.790 -11.187 30.118 1.00 76.88 180 ARG A C 1
ATOM 1458 O O . ARG A 1 180 ? -13.868 -11.585 30.540 1.00 76.88 180 ARG A O 1
ATOM 1465 N N . GLU A 1 181 ? -11.623 -11.514 30.668 1.00 79.75 181 GLU A N 1
ATOM 1466 C CA . GLU A 1 181 ? -11.515 -12.395 31.844 1.00 79.75 181 GLU A CA 1
ATOM 1467 C C . GLU A 1 181 ? -12.308 -11.846 33.042 1.00 79.75 181 GLU A C 1
ATOM 1469 O O . GLU A 1 181 ? -13.010 -12.592 33.721 1.00 79.75 181 GLU A O 1
ATOM 1474 N N . LEU A 1 182 ? -12.248 -10.529 33.274 1.00 79.19 182 LEU A N 1
ATOM 1475 C CA . LEU A 1 182 ? -13.020 -9.869 34.331 1.00 79.19 182 LEU A CA 1
ATOM 1476 C C . LEU A 1 182 ? -14.531 -9.938 34.079 1.00 79.19 182 LEU A C 1
ATOM 1478 O O . LEU A 1 182 ? -15.292 -10.194 35.007 1.00 79.19 182 LEU A O 1
ATOM 1482 N N . MET A 1 183 ? -14.970 -9.732 32.835 1.00 79.62 183 MET A N 1
ATOM 1483 C CA . MET A 1 183 ? -16.384 -9.845 32.474 1.00 79.62 183 MET A CA 1
ATOM 1484 C C . MET A 1 183 ? -16.913 -11.269 32.672 1.00 79.62 183 MET A C 1
ATOM 1486 O O . MET A 1 183 ? -17.989 -11.429 33.240 1.00 79.62 183 MET A O 1
ATOM 1490 N N . GLU A 1 184 ? -16.161 -12.287 32.243 1.00 82.25 184 GLU A N 1
ATOM 1491 C CA . GLU A 1 184 ? -16.526 -13.701 32.423 1.00 82.25 184 GLU A CA 1
ATOM 1492 C C . GLU A 1 184 ? -16.656 -14.043 33.919 1.00 82.25 184 GLU A C 1
ATOM 1494 O O . GLU A 1 184 ? -17.685 -14.566 34.341 1.00 82.25 184 GLU A O 1
ATOM 1499 N N . ALA A 1 185 ? -15.694 -13.625 34.750 1.00 82.00 185 ALA A N 1
ATOM 1500 C CA . ALA A 1 185 ? -15.739 -13.855 36.196 1.00 82.00 185 ALA A CA 1
ATOM 1501 C C . ALA A 1 185 ? -16.956 -13.211 36.895 1.00 82.00 185 ALA A C 1
ATOM 1503 O O . ALA A 1 185 ? -17.476 -13.767 37.861 1.00 82.00 185 ALA A O 1
ATOM 1504 N N . ILE A 1 186 ? -17.413 -12.044 36.429 1.00 76.81 186 ILE A N 1
ATOM 1505 C CA . ILE A 1 186 ? -18.569 -11.335 37.007 1.00 76.81 186 ILE A CA 1
ATOM 1506 C C . ILE A 1 186 ? -19.896 -11.961 36.565 1.00 76.81 186 ILE A C 1
ATOM 1508 O O . ILE A 1 186 ? -20.847 -11.996 37.348 1.00 76.81 186 ILE A O 1
ATOM 1512 N N . VAL A 1 187 ? -19.984 -12.429 35.318 1.00 78.75 187 VAL A N 1
ATOM 1513 C CA . VAL A 1 187 ? -21.189 -13.090 34.794 1.00 78.75 187 VAL A CA 1
ATOM 1514 C C . VAL A 1 187 ? -21.405 -14.456 35.451 1.00 78.75 187 VAL A C 1
ATOM 1516 O O . VAL A 1 187 ? -22.553 -14.802 35.726 1.00 78.75 187 VAL A O 1
ATOM 1519 N N . ASP A 1 188 ? -20.327 -15.190 35.735 1.00 78.50 188 ASP A N 1
ATOM 1520 C CA . ASP A 1 188 ? -20.37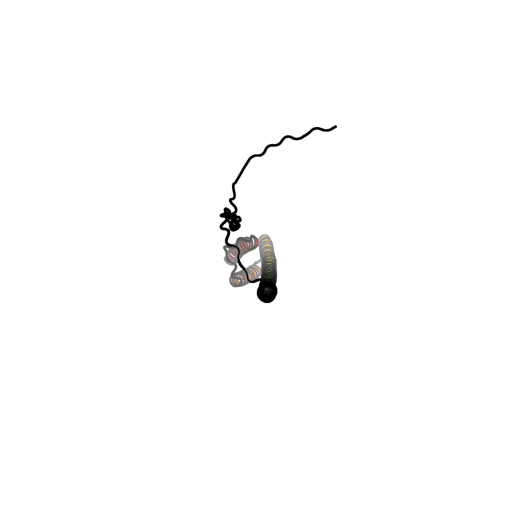6 -16.529 36.340 1.00 78.50 188 ASP A CA 1
ATOM 1521 C C . ASP A 1 188 ? -20.586 -16.524 37.870 1.00 78.50 188 ASP A C 1
ATOM 1523 O O . ASP A 1 188 ? -20.919 -17.563 38.449 1.00 78.50 188 ASP A O 1
ATOM 1527 N N . SER A 1 189 ? -20.384 -15.375 38.530 1.00 67.12 189 SER A N 1
ATOM 1528 C CA . SER A 1 189 ? -20.639 -15.157 39.967 1.00 67.12 189 SER A CA 1
ATOM 1529 C C . SER A 1 189 ? -22.115 -14.945 40.279 1.00 67.12 189 SER A C 1
ATOM 1531 O O . SER A 1 189 ? -22.457 -15.082 41.475 1.00 67.12 189 SER A O 1
#

Solvent-accessible surface area (backbone atoms only — not comparable to full-atom values): 11767 Å² total; per-residue (Å²): 133,89,83,83,89,84,87,81,88,80,89,83,77,93,74,81,79,90,80,71,80,80,76,81,79,76,83,74,86,79,80,79,82,83,78,89,77,92,76,90,77,92,78,89,80,98,76,75,64,74,59,57,57,51,51,52,51,51,51,51,51,52,52,52,52,52,51,51,53,52,50,52,52,49,51,55,54,48,52,56,49,50,53,51,52,51,52,51,54,51,51,54,49,52,54,50,50,55,54,48,53,54,49,51,49,50,52,50,52,50,50,53,52,51,52,50,51,49,52,52,51,53,54,47,51,55,55,53,52,51,52,50,53,52,46,56,55,30,59,77,65,77,46,92,54,70,68,55,40,51,53,45,52,53,49,54,51,58,54,64,72,60,69,68,65,91,82,51,88,52,65,68,57,51,51,50,52,53,52,48,55,52,44,52,57,59,59,77,103

Secondary structure (DSSP, 8-state):
--------------------PPPPPP----------------------SHHHHHHHHHHHHHHHHHHHHHHHHHHHHHHHHHHHHHHHHHHHHHHHHHHHHHHHHHHHHHHHHHHHHHHHHHHHHHHHHHHHHHHHHHHHTT---HHHHHHHHHHHHHHHHTT--TT--SHHHHHHHHHHHHHHHHHH-

Radius of gyration: 46.29 Å; Cα contacts (8 Å, |Δi|>4): 43; chains: 1; bounding box: 102×50×118 Å

Foldseek 3Di:
DDDDDDDDDDDDDDDDPPDDDDDPDDPDDPDDDDDDDDDDDDDDDPDDPVPVVVVVVVVVVVVVVVVVVVVVVVVVVVVVVVVVVVVVVVVVVVVVVVVVVVVVVVVVVVVVVVVVVVVVLVVLLVVLVVLVVVVVVCVVVVHDNPVSLVVLVVSLVVVVVVPQPCPDPDPSSVSVVVSNVVSVVVNVD

Sequence (189 aa):
MAGYLRTTESASRKHVDKRRAPMPDHPEEKRLKTSHREGSILSATTKSSAVADHEDSTIQLGCLYAYYLQYKQLLYNMDNRFAKVQQIAKKELEMGHEAIEKKEEYMKNKRQEEEAKERTVSQYISKVTKVLDDIDQKISKDEAIDYE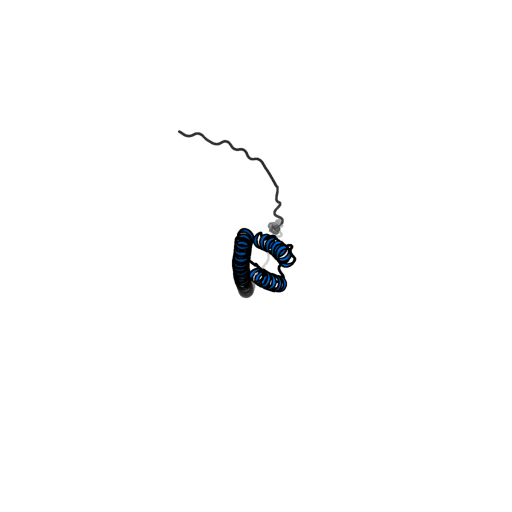KRLLSGFIVELNELEIPASSMHEDKKTLAKCRELMEAIVDS

Mean predicted aligned error: 20.29 Å